Protein AF-0000000086706232 (afdb_homodimer)

Nearest PDB structures (foldseek):
  5t06-assembly1_B  TM=9.648E-01  e=1.861E-14  Escherichia coli O157:H7
  5kl9-assembly1_B  TM=9.675E-01  e=2.577E-14  Escherichia coli O157:H7
  5t06-assembly1_C  TM=9.603E-01  e=2.721E-14  Escherichia coli O157:H7
  6fdg-assembly1_D  TM=9.667E-01  e=9.539E-12  Staphylococcus aureus
  5eo2-assembly2_C  TM=9.066E-01  e=4.031E-10  Staphylococcus aureus subsp. aureus Mu50

InterPro domains:
  IPR006684 Acyl-CoA thioester hydrolase YbgC/YbaW family [PIRSF003230] (3-128)
  IPR006684 Acyl-CoA thioester hydrolase YbgC/YbaW family [TIGR00051] (8-124)
  IPR014166 Tol-Pal system-associated acyl-CoA thioesterase [TIGR02799] (5-127)
  IPR029069 HotDog domain superfamily [SSF54637] (2-129)
  IPR050563 4-hydroxybenzoyl-CoA thioesterase [PTHR31793] (4-128)

Organism: NCBI:txid218936

Radius of gyration: 19.08 Å; Cα contacts (8 Å, |Δi|>4): 537; chains: 2; bounding box: 48×54×39 Å

Foldseek 3Di:
DDFWQKDKDWAAPVQDDPVQFGDPVCVVVVQVVSVQVVQVVLPDHQVVCVVVQKHKDWDDKDKDFDATHHHGWMKMKTWDWDDDDFFKTKIWIWIATPVGDTGMIMIIIMGMAGPDVRHTDGDDPSRVVRD/DDFWQKDKDFAAPVQDDPVQFGDPVCVVVVQVVSVQVVQVVLPDHQVVCVVVQKHKDWDDKDKDFDATHHHGWMKMKTWDWDDDDFFKTKIWIWIATPVGDTGMIMIIIMGMAGPDVRHTDGDDPSRVVRD

Sequence (262 aa):
MANPFVFPVRVYYEDTDAGGIVYNANYLKFMERARTEFLRERGIEQDSLLEQGIAFVVTRTEIDFCSAARFNELLEVQTSIVQQRRASLRFEQQIFAGDGRLVSKALVQIACVAIPQMKPVAIPDQVKGVLMANPFVFPVRVYYEDTDAGGIVYNANYLKFMERARTEFLRERGIEQDSLLEQGIAFVVTRTEIDFCSAARFNELLEVQTSIVQQRRASLRFEQQIFAGDGRLVSKALVQIACVAIPQMKPVAIPDQVKGVL

pLDDT: mean 96.17, std 5.23, range [51.41, 98.94]

Solvent-accessible surface area (backbone atoms only — not comparable to full-atom values): 13999 Å² total; per-residue (Å²): 130,84,77,61,49,77,35,80,45,74,36,46,79,88,43,38,44,98,85,58,27,50,35,74,48,51,55,52,51,53,50,51,51,37,54,51,49,55,36,43,76,59,72,43,55,66,68,61,37,44,75,72,33,36,45,78,42,71,39,34,39,39,37,39,48,68,43,86,50,41,72,67,40,50,31,38,35,34,41,40,80,77,44,80,56,66,35,34,40,30,33,41,35,37,31,28,40,79,87,66,49,61,27,32,41,33,43,39,33,34,34,25,23,33,58,90,80,63,42,79,35,69,58,52,64,81,56,60,74,60,106,129,84,78,60,48,77,37,80,43,74,35,47,78,88,42,40,44,99,86,58,26,50,36,74,48,49,55,53,52,54,51,50,50,36,55,50,49,56,37,43,77,60,73,44,54,68,70,61,37,45,76,72,33,34,45,77,42,72,38,32,40,39,36,38,49,68,44,87,49,41,71,68,39,52,31,40,34,33,42,40,79,76,45,81,55,68,36,32,41,29,33,41,37,38,31,27,40,78,88,65,48,61,27,33,41,33,43,39,33,34,33,23,23,33,58,90,79,63,42,78,35,68,58,50,64,81,55,59,74,60,107

Structure (mmCIF, N/CA/C/O backbone):
data_AF-0000000086706232-model_v1
#
loop_
_entity.id
_entity.type
_entity.pdbx_description
1 polymer 'Tol-pal system-associated acyl-CoA thioesterase'
#
loop_
_atom_site.group_PDB
_atom_site.id
_atom_site.type_symbol
_atom_site.label_atom_id
_atom_site.label_alt_id
_atom_site.label_comp_id
_atom_site.label_asym_id
_atom_site.label_entity_id
_atom_site.label_seq_id
_atom_site.pdbx_PDB_ins_code
_atom_site.Cartn_x
_atom_site.Cartn_y
_atom_site.Cartn_z
_atom_site.occupancy
_atom_site.B_iso_or_equiv
_atom_site.auth_seq_id
_atom_site.auth_comp_id
_atom_site.auth_asym_id
_atom_site.auth_atom_id
_atom_site.pdbx_PDB_model_num
ATOM 1 N N . MET A 1 1 ? -18.609 7.406 20.172 1 51.66 1 MET A N 1
ATOM 2 C CA . MET A 1 1 ? -17.359 7.68 19.469 1 51.66 1 MET A CA 1
ATOM 3 C C . MET A 1 1 ? -17.609 8.594 18.266 1 51.66 1 MET A C 1
ATOM 5 O O . MET A 1 1 ? -18.703 8.641 17.719 1 51.66 1 MET A O 1
ATOM 9 N N . ALA A 1 2 ? -16.812 9.656 18 1 74.19 2 ALA A N 1
ATOM 10 C CA . ALA A 1 2 ? -17.062 10.656 16.969 1 74.19 2 ALA A CA 1
ATOM 11 C C . ALA A 1 2 ? -17.25 10.008 15.609 1 74.19 2 ALA A C 1
ATOM 13 O O . ALA A 1 2 ? -16.734 8.914 15.352 1 74.19 2 ALA A O 1
ATOM 14 N N . ASN A 1 3 ? -18.203 10.43 14.906 1 92.44 3 ASN A N 1
ATOM 15 C CA . ASN A 1 3 ? -18.469 9.969 13.547 1 92.44 3 ASN A CA 1
ATOM 16 C C . ASN A 1 3 ? -17.234 10.07 12.664 1 92.44 3 ASN A C 1
ATOM 18 O O . ASN A 1 3 ? -16.516 11.078 12.695 1 92.44 3 ASN A O 1
ATOM 22 N N . PRO A 1 4 ? -17.016 9.047 11.938 1 98 4 PRO A N 1
ATOM 23 C CA . PRO A 1 4 ? -15.859 9.133 11.047 1 98 4 PRO A CA 1
ATOM 24 C C . PRO A 1 4 ? -16.031 10.188 9.953 1 98 4 PRO A C 1
ATOM 26 O O . PRO A 1 4 ? -17.156 10.523 9.594 1 98 4 PRO A O 1
ATOM 29 N N . PHE A 1 5 ? -14.945 10.789 9.523 1 98.38 5 PHE A N 1
ATOM 30 C CA . PHE A 1 5 ? -14.938 11.586 8.305 1 98.38 5 PHE A CA 1
ATOM 31 C C . PHE A 1 5 ? -15.125 10.703 7.078 1 98.38 5 PHE A C 1
ATOM 33 O O . PHE A 1 5 ? -14.484 9.656 6.961 1 98.38 5 PHE A O 1
ATOM 40 N N . VAL A 1 6 ? -15.977 11.141 6.098 1 98.62 6 VAL A N 1
ATOM 41 C CA . VAL A 1 6 ? -16.281 10.32 4.934 1 98.62 6 VAL A CA 1
ATOM 42 C C . VAL A 1 6 ? -15.867 11.047 3.66 1 98.62 6 VAL A C 1
ATOM 44 O O . VAL A 1 6 ? -16.219 12.211 3.457 1 98.62 6 VAL A O 1
ATOM 47 N N . PHE A 1 7 ? -15.125 10.367 2.803 1 98.81 7 PHE A N 1
ATOM 48 C CA . PHE A 1 7 ? -14.664 10.906 1.528 1 98.81 7 PHE A CA 1
ATOM 49 C C . PHE A 1 7 ? -15.031 9.969 0.381 1 98.81 7 PHE A C 1
ATOM 51 O O . PHE A 1 7 ? -14.664 8.797 0.387 1 98.81 7 PHE A O 1
ATOM 58 N N . PRO A 1 8 ? -15.711 10.477 -0.674 1 98.81 8 PRO A N 1
ATOM 59 C CA . PRO A 1 8 ? -16.094 9.641 -1.811 1 98.81 8 PRO A CA 1
ATOM 60 C C . PRO A 1 8 ? -14.953 9.461 -2.818 1 98.81 8 PRO A C 1
ATOM 62 O O . PRO A 1 8 ? -14.195 10.406 -3.072 1 98.81 8 PRO A O 1
ATOM 65 N N . VAL A 1 9 ? -14.891 8.258 -3.385 1 98.75 9 VAL A N 1
ATOM 66 C CA . VAL A 1 9 ? -13.93 7.965 -4.441 1 98.75 9 VAL A CA 1
ATOM 67 C C . VAL A 1 9 ? -14.617 7.191 -5.566 1 98.75 9 VAL A C 1
ATOM 69 O O . VAL A 1 9 ? -15.148 6.105 -5.344 1 98.75 9 VAL A O 1
ATOM 72 N N . ARG A 1 10 ? -14.57 7.762 -6.766 1 98.75 10 ARG A N 1
ATOM 73 C CA . ARG A 1 10 ? -14.977 7.023 -7.957 1 98.75 10 ARG A CA 1
ATOM 74 C C . ARG A 1 10 ? -13.82 6.211 -8.523 1 98.75 10 ARG A C 1
ATOM 76 O O . ARG A 1 10 ? -12.703 6.715 -8.648 1 98.75 10 ARG A O 1
ATOM 83 N N . VAL A 1 11 ? -14.133 4.941 -8.828 1 98.62 11 VAL A N 1
ATOM 84 C CA . VAL A 1 11 ? -13.109 4.098 -9.438 1 98.62 11 VAL A CA 1
ATOM 85 C C . VAL A 1 11 ? -13.055 4.355 -10.945 1 98.62 11 VAL A C 1
ATOM 87 O O . VAL A 1 11 ? -14.055 4.207 -11.648 1 98.62 11 VAL A O 1
ATOM 90 N N . TYR A 1 12 ? -11.883 4.691 -11.445 1 98.44 12 TYR A N 1
ATOM 91 C CA . TYR A 1 12 ? -11.656 4.914 -12.867 1 98.44 12 TYR A CA 1
ATOM 92 C C . TYR A 1 12 ? -10.789 3.811 -13.461 1 98.44 12 TYR A C 1
ATOM 94 O O . TYR A 1 12 ? -10.312 2.934 -12.734 1 98.44 12 TYR A O 1
ATOM 102 N N . TYR A 1 13 ? -10.523 3.834 -14.805 1 97.44 13 TYR A N 1
ATOM 103 C CA . TYR A 1 13 ? -9.781 2.801 -15.516 1 97.44 13 TYR A CA 1
ATOM 104 C C . TYR A 1 13 ? -8.383 2.646 -14.945 1 97.44 13 TYR A C 1
ATOM 106 O O . TYR A 1 13 ? -7.895 1.526 -14.773 1 97.44 13 TYR A O 1
ATOM 114 N N . GLU A 1 14 ? -7.723 3.701 -14.555 1 97.75 14 GLU A N 1
ATOM 115 C CA . GLU A 1 14 ? -6.328 3.682 -14.125 1 97.75 14 GLU A CA 1
ATOM 116 C C . GLU A 1 14 ? -6.184 3.039 -12.75 1 97.75 14 GLU A C 1
ATOM 118 O O . GLU A 1 14 ? -5.074 2.707 -12.328 1 97.75 14 GLU A O 1
ATOM 123 N N . ASP A 1 15 ? -7.336 2.918 -12.086 1 98.38 15 ASP A N 1
ATOM 124 C CA . ASP A 1 15 ? -7.305 2.332 -10.75 1 98.38 15 ASP A CA 1
ATOM 125 C C . ASP A 1 15 ? -7.316 0.807 -10.812 1 98.38 15 ASP A C 1
ATOM 127 O O . ASP A 1 15 ? -7.055 0.134 -9.812 1 98.38 15 ASP A O 1
ATOM 131 N N . THR A 1 16 ? -7.746 0.221 -11.961 1 97.31 16 THR A N 1
ATOM 132 C CA . THR A 1 16 ? -7.98 -1.214 -12.078 1 97.31 16 THR A CA 1
ATOM 133 C C . THR A 1 16 ? -6.762 -1.916 -12.672 1 97.31 16 THR A C 1
ATOM 135 O O . THR A 1 16 ? -5.824 -1.261 -13.125 1 97.31 16 THR A O 1
ATOM 138 N N . ASP A 1 17 ? -6.773 -3.279 -12.523 1 94.38 17 ASP A N 1
ATOM 139 C CA . ASP A 1 17 ? -5.676 -4.09 -13.047 1 94.38 17 ASP A CA 1
ATOM 140 C C . ASP A 1 17 ? -6.184 -5.121 -14.055 1 94.38 17 ASP A C 1
ATOM 142 O O . ASP A 1 17 ? -7.316 -5.02 -14.531 1 94.38 17 ASP A O 1
ATOM 146 N N . ALA A 1 18 ? -5.34 -6.082 -14.438 1 88.25 18 ALA A N 1
ATOM 147 C CA . ALA A 1 18 ? -5.637 -7.062 -15.477 1 88.25 18 ALA A CA 1
ATOM 148 C C . ALA A 1 18 ? -6.785 -7.977 -15.062 1 88.25 18 ALA A C 1
ATOM 150 O O . ALA A 1 18 ? -7.422 -8.609 -15.906 1 88.25 18 ALA A O 1
ATOM 151 N N . GLY A 1 19 ? -7.082 -7.98 -13.75 1 86 19 GLY A N 1
ATOM 152 C CA . GLY A 1 19 ? -8.18 -8.781 -13.242 1 86 19 GLY A CA 1
ATOM 153 C C . GLY A 1 19 ? -9.516 -8.055 -13.273 1 86 19 GLY A C 1
ATOM 154 O O . GLY A 1 19 ? -10.555 -8.641 -12.961 1 86 19 GLY A O 1
ATOM 155 N N . GLY A 1 20 ? -9.445 -6.766 -13.633 1 89.06 20 GLY A N 1
ATOM 156 C CA . GLY A 1 20 ? -10.664 -5.984 -13.734 1 89.06 20 GLY A CA 1
ATOM 157 C C . GLY A 1 20 ? -11.109 -5.395 -12.414 1 89.06 20 GLY A C 1
ATOM 158 O O . GLY A 1 20 ? -12.25 -4.945 -12.281 1 89.06 20 GLY A O 1
ATOM 159 N N . ILE A 1 21 ? -10.312 -5.477 -11.477 1 95.06 21 ILE A N 1
ATOM 160 C CA . ILE A 1 21 ? -10.625 -4.945 -10.156 1 95.06 21 ILE A CA 1
ATOM 161 C C . ILE A 1 21 ? -9.602 -3.883 -9.766 1 95.06 21 ILE A C 1
ATOM 163 O O . ILE A 1 21 ? -8.586 -3.715 -10.445 1 95.06 21 ILE A O 1
ATOM 167 N N . VAL A 1 22 ? -9.906 -3.141 -8.75 1 98.06 22 VAL A N 1
ATOM 168 C CA . VAL A 1 22 ? -8.961 -2.135 -8.281 1 98.06 22 VAL A CA 1
ATOM 169 C C . VAL A 1 22 ? -7.672 -2.812 -7.82 1 98.06 22 VAL A C 1
ATOM 171 O O . VAL A 1 22 ? -7.711 -3.787 -7.066 1 98.06 22 VAL A O 1
ATOM 174 N N . TYR A 1 23 ? -6.57 -2.264 -8.258 1 98.12 23 TYR A N 1
ATOM 175 C CA . TYR A 1 23 ? -5.246 -2.715 -7.848 1 98.12 23 TYR A CA 1
ATOM 176 C C . TYR A 1 23 ? -5.023 -2.471 -6.359 1 98.12 23 TYR A C 1
ATOM 178 O O . TYR A 1 23 ? -5.359 -1.401 -5.844 1 98.12 23 TYR A O 1
ATOM 186 N N . ASN A 1 24 ? -4.477 -3.43 -5.66 1 97.81 24 ASN A N 1
ATOM 187 C CA . ASN A 1 24 ? -4.449 -3.387 -4.203 1 97.81 24 ASN A CA 1
ATOM 188 C C . ASN A 1 24 ? -3.732 -2.141 -3.691 1 97.81 24 ASN A C 1
ATOM 190 O O . ASN A 1 24 ? -4.188 -1.503 -2.74 1 97.81 24 ASN A O 1
ATOM 194 N N . ALA A 1 25 ? -2.604 -1.771 -4.32 1 98.56 25 ALA A N 1
ATOM 195 C CA . ALA A 1 25 ? -1.84 -0.608 -3.877 1 98.56 25 ALA A CA 1
ATOM 196 C C . ALA A 1 25 ? -2.67 0.668 -3.982 1 98.56 25 ALA A C 1
ATOM 198 O O . ALA A 1 25 ? -2.438 1.631 -3.248 1 98.56 25 ALA A O 1
ATOM 199 N N . ASN A 1 26 ? -3.633 0.686 -4.848 1 98.75 26 ASN A N 1
ATOM 200 C CA . ASN A 1 26 ? -4.398 1.904 -5.086 1 98.75 26 ASN A CA 1
ATOM 201 C C . ASN A 1 26 ? -5.34 2.209 -3.926 1 98.75 26 ASN A C 1
ATOM 203 O O . ASN A 1 26 ? -5.758 3.354 -3.742 1 98.75 26 ASN A O 1
ATOM 207 N N . TYR A 1 27 ? -5.66 1.228 -3.109 1 98.88 27 TYR A N 1
ATOM 208 C CA . TYR A 1 27 ? -6.457 1.501 -1.918 1 98.88 27 TYR A CA 1
ATOM 209 C C . TYR A 1 27 ? -5.703 2.404 -0.951 1 98.88 27 TYR A C 1
ATOM 211 O O . TYR A 1 27 ? -6.309 3.219 -0.251 1 98.88 27 TYR A O 1
ATOM 219 N N . LEU A 1 28 ? -4.352 2.295 -0.939 1 98.81 28 LEU A N 1
ATOM 220 C CA . LEU A 1 28 ? -3.547 3.189 -0.115 1 98.81 28 LEU A CA 1
ATOM 221 C C . LEU A 1 28 ? -3.637 4.625 -0.623 1 98.81 28 LEU A C 1
ATOM 223 O O . LEU A 1 28 ? -3.635 5.57 0.17 1 98.81 28 LEU A O 1
ATOM 227 N N . LYS A 1 29 ? -3.734 4.762 -1.902 1 98.69 29 LYS A N 1
ATOM 228 C CA . LYS A 1 29 ? -3.891 6.094 -2.484 1 98.69 29 LYS A CA 1
ATOM 229 C C . LYS A 1 29 ? -5.227 6.711 -2.092 1 98.69 29 LYS A C 1
ATOM 231 O O . LYS A 1 29 ? -5.293 7.895 -1.745 1 98.69 29 LYS A O 1
ATOM 236 N N . PHE A 1 30 ? -6.262 5.898 -2.148 1 98.94 30 PHE A N 1
ATOM 237 C CA . PHE A 1 30 ? -7.574 6.383 -1.746 1 98.94 30 PHE A CA 1
ATOM 238 C C . PHE A 1 30 ? -7.562 6.848 -0.294 1 98.94 30 PHE A C 1
ATOM 240 O O . PHE A 1 30 ? -8.109 7.902 0.033 1 98.94 30 PHE A O 1
ATOM 247 N N . MET A 1 31 ? -6.914 6.074 0.523 1 98.88 31 MET A N 1
ATOM 248 C CA . MET A 1 31 ? -6.855 6.387 1.948 1 98.88 31 MET A CA 1
ATOM 249 C C . MET A 1 31 ? -6.039 7.652 2.195 1 98.88 31 MET A C 1
ATOM 251 O O . MET A 1 31 ? -6.387 8.461 3.059 1 98.88 31 MET A O 1
ATOM 255 N N . GLU A 1 32 ? -4.969 7.82 1.487 1 98.56 32 GLU A N 1
ATOM 256 C CA . GLU A 1 32 ? -4.164 9.031 1.597 1 98.56 32 GLU A CA 1
ATOM 257 C C . GLU A 1 32 ? -4.973 10.266 1.202 1 98.56 32 GLU A C 1
ATOM 259 O O . GLU A 1 32 ? -4.91 11.297 1.876 1 98.56 32 GLU A O 1
ATOM 264 N N . ARG A 1 33 ? -5.75 10.172 0.138 1 98.44 33 ARG A N 1
ATOM 265 C CA . ARG A 1 33 ? -6.602 11.281 -0.281 1 98.44 33 ARG A CA 1
ATOM 266 C C . ARG A 1 33 ? -7.617 11.633 0.803 1 98.44 33 ARG A C 1
ATOM 268 O O . ARG A 1 33 ? -7.84 12.805 1.091 1 98.44 33 ARG A O 1
ATOM 275 N N . ALA A 1 34 ? -8.156 10.586 1.368 1 98.81 34 ALA A N 1
ATOM 276 C CA . ALA A 1 34 ? -9.125 10.812 2.436 1 98.81 34 ALA A CA 1
ATOM 277 C C . ALA A 1 34 ? -8.484 11.523 3.623 1 98.81 34 ALA A C 1
ATOM 279 O O . ALA A 1 34 ? -9.062 12.445 4.195 1 98.81 34 ALA A O 1
ATOM 280 N N . ARG A 1 35 ? -7.301 11.133 4.047 1 98.31 35 ARG A N 1
ATOM 281 C CA . ARG A 1 35 ? -6.605 11.797 5.148 1 98.31 35 ARG A CA 1
ATOM 282 C C . ARG A 1 35 ? -6.293 13.25 4.801 1 98.31 35 ARG A C 1
ATOM 284 O O . ARG A 1 35 ? -6.402 14.133 5.652 1 98.31 35 ARG A O 1
ATOM 291 N N . THR A 1 36 ? -5.906 13.477 3.508 1 97.44 36 THR A N 1
ATOM 292 C CA . THR A 1 36 ? -5.609 14.828 3.045 1 97.44 36 THR A CA 1
ATOM 293 C C . THR A 1 36 ? -6.852 15.711 3.115 1 97.44 36 THR A C 1
ATOM 295 O O . THR A 1 36 ? -6.801 16.828 3.641 1 97.44 36 THR A O 1
ATOM 298 N N . GLU A 1 37 ? -7.977 15.172 2.674 1 98.31 37 GLU A N 1
ATOM 299 C CA . GLU A 1 37 ? -9.227 15.93 2.684 1 98.31 37 GLU A CA 1
ATOM 300 C C . GLU A 1 37 ? -9.75 16.109 4.105 1 98.31 37 GLU A C 1
ATOM 302 O O . GLU A 1 37 ? -10.367 17.125 4.426 1 98.31 37 GLU A O 1
ATOM 307 N N . PHE A 1 38 ? -9.5 15.148 4.965 1 97.88 38 PHE A N 1
ATOM 308 C CA . PHE A 1 38 ? -9.781 15.25 6.391 1 97.88 38 PHE A CA 1
ATOM 309 C C . PHE A 1 38 ? -9.125 16.484 6.988 1 97.88 38 PHE A C 1
ATOM 311 O O . PHE A 1 38 ? -9.781 17.281 7.68 1 97.88 38 PHE A O 1
ATOM 318 N N . LEU A 1 39 ? -7.887 16.734 6.719 1 96.25 39 LEU A N 1
ATOM 319 C CA . LEU A 1 39 ? -7.145 17.891 7.199 1 96.25 39 LEU A CA 1
ATOM 320 C C . LEU A 1 39 ? -7.656 19.172 6.555 1 96.25 39 LEU A C 1
ATOM 322 O O . LEU A 1 39 ? -7.852 20.172 7.234 1 96.25 39 LEU A O 1
ATOM 326 N N . ARG A 1 40 ? -7.895 19.047 5.242 1 97.12 40 ARG A N 1
ATOM 327 C CA . ARG A 1 40 ? -8.352 20.219 4.5 1 97.12 40 ARG A CA 1
ATOM 328 C C . ARG A 1 40 ? -9.68 20.734 5.051 1 97.12 40 ARG A C 1
ATOM 330 O O . ARG A 1 40 ? -9.867 21.953 5.188 1 97.12 40 ARG A O 1
ATOM 337 N N . GLU A 1 41 ? -10.555 19.844 5.383 1 96.81 41 GLU A N 1
ATOM 338 C CA . GLU A 1 41 ? -11.852 20.203 5.945 1 96.81 41 GLU A CA 1
ATOM 339 C C . GLU A 1 41 ? -11.695 20.938 7.27 1 96.81 41 GLU A C 1
ATOM 341 O O . GLU A 1 41 ? -12.586 21.688 7.68 1 96.81 41 GLU A O 1
ATOM 346 N N . ARG A 1 42 ? -10.602 20.797 7.879 1 95.12 42 ARG A N 1
ATOM 347 C CA . ARG A 1 42 ? -10.336 21.406 9.18 1 95.12 42 ARG A CA 1
ATOM 348 C C . ARG A 1 42 ? -9.398 22.594 9.047 1 95.12 42 ARG A C 1
ATOM 350 O O . ARG A 1 42 ? -8.844 23.078 10.039 1 95.12 42 ARG A O 1
ATOM 357 N N . GLY A 1 43 ? -9.109 22.969 7.844 1 95.81 43 GLY A N 1
ATOM 358 C CA . GLY A 1 43 ? -8.391 24.203 7.578 1 95.81 43 GLY A CA 1
ATOM 359 C C . GLY A 1 43 ? -6.895 24 7.457 1 95.81 43 GLY A C 1
ATOM 360 O O . GLY A 1 43 ? -6.133 24.969 7.504 1 95.81 43 GLY A O 1
ATOM 361 N N . ILE A 1 44 ? -6.48 22.766 7.391 1 95.56 44 ILE A N 1
ATOM 362 C CA . ILE A 1 44 ? -5.051 22.469 7.305 1 95.56 44 ILE A CA 1
ATOM 363 C C . ILE A 1 44 ? -4.695 22.047 5.879 1 95.56 44 ILE A C 1
ATOM 365 O O . ILE A 1 44 ? -5.203 21.047 5.375 1 95.56 44 ILE A O 1
ATOM 369 N N . GLU A 1 45 ? -3.801 22.875 5.27 1 95.06 45 GLU A N 1
ATOM 370 C CA . GLU A 1 45 ? -3.285 22.562 3.941 1 95.06 45 GLU A CA 1
ATOM 371 C C . GLU A 1 45 ? -1.864 22 4.016 1 95.06 45 GLU A C 1
ATOM 373 O O . GLU A 1 45 ? -0.959 22.672 4.52 1 95.06 45 GLU A O 1
ATOM 378 N N . GLN A 1 46 ? -1.697 20.859 3.404 1 91.5 46 GLN A N 1
ATOM 379 C CA . GLN A 1 46 ? -0.404 20.188 3.498 1 91.5 46 GLN A CA 1
ATOM 380 C C . GLN A 1 46 ? 0.676 20.969 2.758 1 91.5 46 GLN A C 1
ATOM 382 O O . GLN A 1 46 ? 1.84 20.969 3.164 1 91.5 46 GLN A O 1
ATOM 387 N N . ASP A 1 47 ? 0.307 21.688 1.687 1 93.31 47 ASP A N 1
ATOM 388 C CA . ASP A 1 47 ? 1.305 22.484 0.972 1 93.31 47 ASP A CA 1
ATOM 389 C C . ASP A 1 47 ? 1.84 23.609 1.848 1 93.31 47 ASP A C 1
ATOM 391 O O . ASP A 1 47 ? 3.027 23.938 1.793 1 93.31 47 ASP A O 1
ATOM 395 N N . SER A 1 48 ? 0.98 24.219 2.721 1 93.31 48 SER A N 1
ATOM 396 C CA . SER A 1 48 ? 1.421 25.234 3.67 1 93.31 48 SER A CA 1
ATOM 397 C C . SER A 1 48 ? 2.383 24.641 4.699 1 93.31 48 SER A C 1
ATOM 399 O O . SER A 1 48 ? 3.371 25.281 5.066 1 93.31 48 SER A O 1
ATOM 401 N N . LEU A 1 49 ? 2.145 23.469 5.156 1 93.62 49 LEU A N 1
ATOM 402 C CA . LEU A 1 49 ? 3.035 22.797 6.098 1 93.62 49 LEU A CA 1
ATOM 403 C C . LEU A 1 49 ? 4.383 22.5 5.449 1 93.62 49 LEU A C 1
ATOM 405 O O . LEU A 1 49 ? 5.43 22.703 6.062 1 93.62 49 LEU A O 1
ATOM 409 N N . LEU A 1 50 ? 4.277 22.062 4.258 1 92.88 50 LEU A N 1
ATOM 410 C CA . LEU A 1 50 ? 5.496 21.766 3.52 1 92.88 50 LEU A CA 1
ATOM 411 C C . LEU A 1 50 ? 6.367 23 3.367 1 92.88 50 LEU A C 1
ATOM 413 O O . LEU A 1 50 ? 7.59 22.938 3.498 1 92.88 50 LEU A O 1
ATOM 417 N N . GLU A 1 51 ? 5.746 24.141 3.133 1 94.19 51 GLU A N 1
ATOM 418 C CA . GLU A 1 51 ? 6.449 25.422 3.014 1 94.19 51 GLU A CA 1
ATOM 419 C C . GLU A 1 51 ? 7.141 25.797 4.32 1 94.19 51 GLU A C 1
ATOM 421 O O . GLU A 1 51 ? 8.148 26.5 4.312 1 94.19 51 GLU A O 1
ATOM 426 N N . GLN A 1 52 ? 6.68 25.281 5.398 1 94.5 52 GLN A N 1
ATOM 427 C CA . GLN A 1 52 ? 7.242 25.547 6.719 1 94.5 52 GLN A CA 1
ATOM 428 C C . GLN A 1 52 ? 8.281 24.5 7.098 1 94.5 52 GLN A C 1
ATOM 430 O O . GLN A 1 52 ? 8.773 24.484 8.227 1 94.5 52 GLN A O 1
ATOM 435 N N . GLY A 1 53 ? 8.516 23.578 6.219 1 94.12 53 GLY A N 1
ATOM 436 C CA . GLY A 1 53 ? 9.508 22.547 6.469 1 94.12 53 GLY A CA 1
ATOM 437 C C . GLY A 1 53 ? 8.969 21.375 7.27 1 94.12 53 GLY A C 1
ATOM 438 O O . GLY A 1 53 ? 9.727 20.672 7.941 1 94.12 53 GLY A O 1
ATOM 439 N N . ILE A 1 54 ? 7.613 21.203 7.23 1 95.5 54 ILE A N 1
ATOM 440 C CA . ILE A 1 54 ? 6.961 20.141 7.996 1 95.5 54 ILE A CA 1
ATOM 441 C C . ILE A 1 54 ? 6.199 19.219 7.051 1 95.5 54 ILE A C 1
ATOM 443 O O . ILE A 1 54 ? 5.535 19.672 6.117 1 95.5 54 ILE A O 1
ATOM 447 N N . ALA A 1 55 ? 6.344 17.891 7.285 1 95.06 55 ALA A N 1
ATOM 448 C CA . ALA A 1 55 ? 5.609 16.906 6.488 1 95.06 55 ALA A CA 1
ATOM 449 C C . ALA A 1 55 ? 5.078 15.781 7.363 1 95.06 55 ALA A C 1
ATOM 451 O O . ALA A 1 55 ? 5.551 15.586 8.484 1 95.06 55 ALA A O 1
ATOM 452 N N . PHE A 1 56 ? 4.07 15.172 6.883 1 95.5 56 PHE A N 1
ATOM 453 C CA . PHE A 1 56 ? 3.574 13.914 7.438 1 95.5 56 PHE A CA 1
ATOM 454 C C . PHE A 1 56 ? 3.973 12.734 6.559 1 95.5 56 PHE A C 1
ATOM 456 O O . PHE A 1 56 ? 3.74 12.75 5.348 1 95.5 56 PHE A O 1
ATOM 463 N N . VAL A 1 57 ? 4.508 11.711 7.199 1 96.5 57 VAL A N 1
ATOM 464 C CA . VAL A 1 57 ? 4.941 10.547 6.434 1 96.5 57 VAL A CA 1
ATOM 465 C C . VAL A 1 57 ? 4.336 9.281 7.027 1 96.5 57 VAL A C 1
ATOM 467 O O . VAL A 1 57 ? 4.227 9.148 8.25 1 96.5 57 VAL A O 1
ATOM 470 N N . VAL A 1 58 ? 3.924 8.398 6.164 1 98.25 58 VAL A N 1
ATOM 471 C CA . VAL A 1 58 ? 3.447 7.098 6.621 1 98.25 58 VAL A CA 1
ATOM 472 C C . VAL A 1 58 ? 4.629 6.25 7.082 1 98.25 58 VAL A C 1
ATOM 474 O O . VAL A 1 58 ? 5.605 6.082 6.348 1 98.25 58 VAL A O 1
ATOM 477 N N . THR A 1 59 ? 4.504 5.691 8.297 1 98.5 59 THR A N 1
ATOM 478 C CA . THR A 1 59 ? 5.609 4.898 8.82 1 98.5 59 THR A CA 1
ATOM 479 C C . THR A 1 59 ? 5.215 3.43 8.938 1 98.5 59 THR A C 1
ATOM 481 O O . THR A 1 59 ? 6.078 2.553 8.992 1 98.5 59 THR A O 1
ATOM 484 N N . ARG A 1 60 ? 3.947 3.191 9.055 1 98.81 60 ARG A N 1
ATOM 485 C CA . ARG A 1 60 ? 3.457 1.819 9.117 1 98.81 60 ARG A CA 1
ATOM 486 C C . ARG A 1 60 ? 2.023 1.728 8.602 1 98.81 60 ARG A C 1
ATOM 488 O O . ARG A 1 60 ? 1.196 2.592 8.891 1 98.81 60 ARG A O 1
ATOM 495 N N . THR A 1 61 ? 1.759 0.696 7.844 1 98.88 61 THR A N 1
ATOM 496 C CA . THR A 1 61 ? 0.398 0.388 7.418 1 98.88 61 THR A CA 1
ATOM 497 C C . THR A 1 61 ? 0.088 -1.092 7.629 1 98.88 61 THR A C 1
ATOM 499 O O . THR A 1 61 ? 0.901 -1.955 7.293 1 98.88 61 THR A O 1
ATOM 502 N N . GLU A 1 62 ? -0.994 -1.376 8.258 1 98.94 62 GLU A N 1
ATOM 503 C CA . GLU A 1 62 ? -1.641 -2.684 8.266 1 98.94 62 GLU A CA 1
ATOM 504 C C . GLU A 1 62 ? -2.982 -2.641 7.539 1 98.94 62 GLU A C 1
ATOM 506 O O . GLU A 1 62 ? -3.877 -1.885 7.922 1 98.94 62 GLU A O 1
ATOM 511 N N . ILE A 1 63 ? -3.107 -3.484 6.523 1 98.94 63 ILE A N 1
ATOM 512 C CA . ILE A 1 63 ? -4.32 -3.377 5.719 1 98.94 63 ILE A CA 1
ATOM 513 C C . ILE A 1 63 ? -4.828 -4.77 5.359 1 98.94 63 ILE A C 1
ATOM 515 O O . ILE A 1 63 ? -4.047 -5.641 4.973 1 98.94 63 ILE A O 1
ATOM 519 N N . ASP A 1 64 ? -6.117 -4.957 5.527 1 98.88 64 ASP A N 1
ATOM 520 C CA . ASP A 1 64 ? -6.848 -6.117 5.035 1 98.88 64 ASP A CA 1
ATOM 521 C C . ASP A 1 64 ? -7.637 -5.773 3.775 1 98.88 64 ASP A C 1
ATOM 523 O O . ASP A 1 64 ? -8.352 -4.773 3.74 1 98.88 64 ASP A O 1
ATOM 527 N N . PHE A 1 65 ? -7.43 -6.57 2.824 1 98.5 65 PHE A N 1
ATOM 528 C CA . PHE A 1 65 ? -8.227 -6.488 1.608 1 98.5 65 PHE A CA 1
ATOM 529 C C . PHE A 1 65 ? -9.383 -7.48 1.652 1 98.5 65 PHE A C 1
ATOM 531 O O . PHE A 1 65 ? -9.18 -8.688 1.483 1 98.5 65 PHE A O 1
ATOM 538 N N . CYS A 1 66 ? -10.562 -6.969 1.78 1 98.12 66 CYS A N 1
ATOM 539 C CA . CYS A 1 66 ? -11.695 -7.789 2.193 1 98.12 66 CYS A CA 1
ATOM 540 C C . CYS A 1 66 ? -12.539 -8.203 0.993 1 98.12 66 CYS A C 1
ATOM 542 O O . CYS A 1 66 ? -13.039 -9.328 0.936 1 98.12 66 CYS A O 1
ATOM 544 N N . SER A 1 67 ? -12.766 -7.273 0.101 1 96.88 67 SER A N 1
ATOM 545 C CA . SER A 1 67 ? -13.492 -7.543 -1.139 1 96.88 67 SER A CA 1
ATOM 546 C C . SER A 1 67 ? -13.008 -6.641 -2.268 1 96.88 67 SER A C 1
ATOM 548 O O . SER A 1 67 ? -12.383 -5.605 -2.02 1 96.88 67 SER A O 1
ATOM 550 N N . ALA A 1 68 ? -13.352 -7.012 -3.48 1 95.5 68 ALA A N 1
ATOM 551 C CA . ALA A 1 68 ? -12.852 -6.281 -4.641 1 95.5 68 ALA A CA 1
ATOM 552 C C . ALA A 1 68 ? -13.773 -5.113 -4.988 1 95.5 68 ALA A C 1
ATOM 554 O O . ALA A 1 68 ? -15 -5.25 -4.98 1 95.5 68 ALA A O 1
ATOM 555 N N . ALA A 1 69 ? -13.156 -3.945 -5.246 1 97.25 69 ALA A N 1
ATOM 556 C CA . ALA A 1 69 ? -13.875 -2.855 -5.902 1 97.25 69 ALA A CA 1
ATOM 557 C C . ALA A 1 69 ? -13.664 -2.896 -7.414 1 97.25 69 ALA A C 1
ATOM 559 O O . ALA A 1 69 ? -12.648 -3.412 -7.895 1 97.25 69 ALA A O 1
ATOM 560 N N . ARG A 1 70 ? -14.602 -2.328 -8.18 1 95.94 70 ARG A N 1
ATOM 561 C CA . ARG A 1 70 ? -14.578 -2.439 -9.633 1 95.94 70 ARG A CA 1
ATOM 562 C C . ARG A 1 70 ? -14.781 -1.077 -10.289 1 95.94 70 ARG A C 1
ATOM 564 O O . ARG A 1 70 ? -15.164 -0.113 -9.625 1 95.94 70 ARG A O 1
ATOM 571 N N . PHE A 1 71 ? -14.547 -1.121 -11.602 1 97.19 71 PHE A N 1
ATOM 572 C CA . PHE A 1 71 ? -14.695 0.082 -12.414 1 97.19 71 PHE A CA 1
ATOM 573 C C . PHE A 1 71 ? -16.062 0.719 -12.203 1 97.19 71 PHE A C 1
ATOM 575 O O . PHE A 1 71 ? -17.078 0.019 -12.133 1 97.19 71 PHE A O 1
ATOM 582 N N . ASN A 1 72 ? -15.992 1.992 -12.008 1 97.25 72 ASN A N 1
ATOM 583 C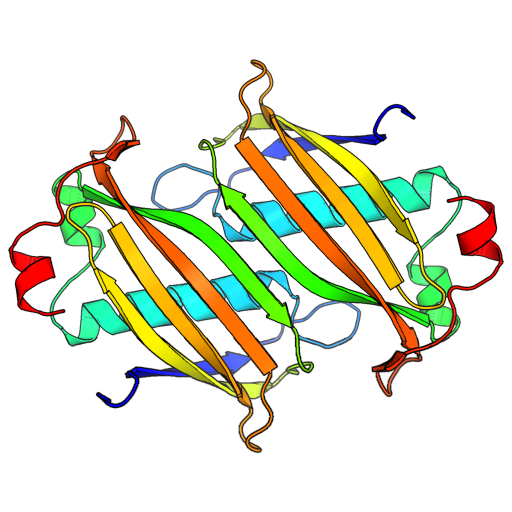 CA . ASN A 1 72 ? -17.156 2.871 -11.953 1 97.25 72 ASN A CA 1
ATOM 584 C C . ASN A 1 72 ? -17.891 2.764 -10.625 1 97.25 72 ASN A C 1
ATOM 586 O O . ASN A 1 72 ? -18.875 3.473 -10.383 1 97.25 72 ASN A O 1
ATOM 590 N N . GLU A 1 73 ? -17.484 1.978 -9.727 1 97.88 73 GLU A N 1
ATOM 591 C CA . GLU A 1 73 ? -18.078 1.952 -8.391 1 97.88 73 GLU A CA 1
ATOM 592 C C . GLU A 1 73 ? -17.766 3.234 -7.625 1 97.88 73 GLU A C 1
ATOM 594 O O . GLU A 1 73 ? -16.672 3.789 -7.75 1 97.88 73 GLU A O 1
ATOM 599 N N . LEU A 1 74 ? -18.766 3.701 -6.891 1 98.62 74 LEU A N 1
ATOM 600 C CA . LEU A 1 74 ? -18.562 4.781 -5.934 1 98.62 74 LEU A CA 1
ATOM 601 C C . LEU A 1 74 ? -18.266 4.23 -4.547 1 98.62 74 LEU A C 1
ATOM 603 O O . LEU A 1 74 ? -19.094 3.549 -3.943 1 98.62 74 LEU A O 1
ATOM 607 N N . LEU A 1 75 ? -17.047 4.578 -4.039 1 98.88 75 LEU A N 1
ATOM 608 C CA . LEU A 1 75 ? -16.594 4.109 -2.736 1 98.88 75 LEU A CA 1
ATOM 609 C C . LEU A 1 75 ? -16.688 5.215 -1.693 1 98.88 75 LEU A C 1
ATOM 611 O O . LEU A 1 75 ? -16.719 6.398 -2.039 1 98.88 75 LEU A O 1
ATOM 615 N N . GLU A 1 76 ? -16.812 4.738 -0.451 1 98.81 76 GLU A N 1
ATOM 616 C CA . GLU A 1 76 ? -16.688 5.625 0.702 1 98.81 76 GLU A CA 1
ATOM 617 C C . GLU A 1 76 ? -15.469 5.273 1.547 1 98.81 76 GLU A C 1
ATOM 619 O O . GLU A 1 76 ? -15.344 4.145 2.029 1 98.81 76 GLU A O 1
ATOM 624 N N . VAL A 1 77 ? -14.633 6.254 1.714 1 98.94 77 VAL A N 1
ATOM 625 C CA . VAL A 1 77 ? -13.484 6.078 2.6 1 98.94 77 VAL A CA 1
ATOM 626 C C . VAL A 1 77 ? -13.766 6.754 3.941 1 98.94 77 VAL A C 1
ATOM 628 O O . VAL A 1 77 ? -13.898 7.977 4.012 1 98.94 77 VAL A O 1
ATOM 631 N N . GLN A 1 78 ? -13.797 5.938 4.977 1 98.94 78 GLN A N 1
ATOM 632 C CA . GLN A 1 78 ? -14.016 6.438 6.328 1 98.94 78 GLN A CA 1
ATOM 633 C C . GLN A 1 78 ? -12.695 6.547 7.09 1 98.94 78 GLN A C 1
ATOM 635 O O . GLN A 1 78 ? -11.883 5.621 7.066 1 98.94 78 GLN A O 1
ATOM 640 N N . THR A 1 79 ? -12.531 7.691 7.754 1 98.75 79 THR A N 1
ATOM 641 C CA . THR A 1 79 ? -11.266 7.996 8.406 1 98.75 79 THR A CA 1
ATOM 642 C C . THR A 1 79 ? -11.492 8.477 9.836 1 98.75 79 THR A C 1
ATOM 644 O O . THR A 1 79 ? -12.328 9.359 10.078 1 98.75 79 THR A O 1
ATOM 647 N N . SER A 1 80 ? -10.797 7.898 10.805 1 98.44 80 SER A N 1
ATOM 648 C CA . SER A 1 80 ? -10.805 8.328 12.195 1 98.44 80 SER A CA 1
ATOM 649 C C . SER A 1 80 ? -9.398 8.289 12.789 1 98.44 80 SER A C 1
ATOM 651 O O . SER A 1 80 ? -8.617 7.387 12.492 1 98.44 80 SER A O 1
ATOM 653 N N . ILE A 1 81 ? -9.125 9.266 13.648 1 98.06 81 ILE A N 1
ATOM 654 C CA . ILE A 1 81 ? -7.914 9.203 14.453 1 98.06 81 ILE A CA 1
ATOM 655 C C . ILE A 1 81 ? -8.156 8.336 15.688 1 98.06 81 ILE A C 1
ATOM 657 O O . ILE A 1 81 ? -9.109 8.562 16.438 1 98.06 81 ILE A O 1
ATOM 661 N N . VAL A 1 82 ? -7.254 7.402 15.883 1 98.31 82 VAL A N 1
ATOM 662 C CA . VAL A 1 82 ? -7.496 6.496 17 1 98.31 82 VAL A CA 1
ATOM 663 C C . VAL A 1 82 ? -6.398 6.66 18.047 1 98.31 82 VAL A C 1
ATOM 665 O O . VAL A 1 82 ? -6.52 6.156 19.172 1 98.31 82 VAL A O 1
ATOM 668 N N . GLN A 1 83 ? -5.336 7.324 17.703 1 98.06 83 GLN A N 1
ATOM 669 C CA . GLN A 1 83 ? -4.246 7.629 18.625 1 98.06 83 GLN A CA 1
ATOM 670 C C . GLN A 1 83 ? -3.514 8.898 18.219 1 98.06 83 GLN A C 1
ATOM 672 O O . GLN A 1 83 ? -3.24 9.109 17.031 1 98.06 83 GLN A O 1
ATOM 677 N N . GLN A 1 84 ? -3.256 9.727 19.141 1 97.25 84 GLN A N 1
ATOM 678 C CA . GLN A 1 84 ? -2.469 10.945 18.938 1 97.25 84 GLN A CA 1
ATOM 679 C C . GLN A 1 84 ? -1.326 11.023 19.953 1 97.25 84 GLN A C 1
ATOM 681 O O . GLN A 1 84 ? -1.553 10.961 21.156 1 97.25 84 GLN A O 1
ATOM 686 N N . ARG A 1 85 ? -0.184 11.148 19.406 1 97.44 85 ARG A N 1
ATOM 687 C CA . ARG A 1 85 ? 1.011 11.383 20.203 1 97.44 85 ARG A CA 1
ATOM 688 C C . ARG A 1 85 ? 1.674 12.703 19.828 1 97.44 85 ARG A C 1
ATOM 690 O O . ARG A 1 85 ? 1.141 13.469 19.016 1 97.44 85 ARG A O 1
ATOM 697 N N . ARG A 1 86 ? 2.803 12.93 20.484 1 97.38 86 ARG A N 1
ATOM 698 C CA . ARG A 1 86 ? 3.49 14.203 20.312 1 97.38 86 ARG A CA 1
ATOM 699 C C . ARG A 1 86 ? 3.912 14.406 18.859 1 97.38 86 ARG A C 1
ATOM 701 O O . ARG A 1 86 ? 3.781 15.5 18.312 1 97.38 86 ARG A O 1
ATOM 708 N N . ALA A 1 87 ? 4.402 13.312 18.234 1 98.19 87 ALA A N 1
ATOM 709 C CA . ALA A 1 87 ? 4.977 13.438 16.891 1 98.19 87 ALA A CA 1
ATOM 710 C C . ALA A 1 87 ? 4.352 12.438 15.93 1 98.19 87 ALA A C 1
ATOM 712 O O . ALA A 1 87 ? 4.945 12.102 14.898 1 98.19 87 ALA A O 1
ATOM 713 N N . SER A 1 88 ? 3.143 11.852 16.328 1 98.25 88 SER A N 1
ATOM 714 C CA . SER A 1 88 ? 2.574 10.852 15.43 1 98.25 88 SER A CA 1
ATOM 715 C C . SER A 1 88 ? 1.065 10.734 15.609 1 98.25 88 SER A C 1
ATOM 717 O O . SER A 1 88 ? 0.531 11.117 16.656 1 98.25 88 SER A O 1
ATOM 719 N N . LEU A 1 89 ? 0.424 10.344 14.602 1 98.06 89 LEU A N 1
ATOM 720 C CA . LEU A 1 89 ? -0.996 10.008 14.57 1 98.06 89 LEU A CA 1
ATOM 721 C C . LEU A 1 89 ? -1.207 8.586 14.062 1 98.06 89 LEU A C 1
ATOM 723 O O . LEU A 1 89 ? -0.453 8.102 13.211 1 98.06 89 LEU A O 1
ATOM 727 N N . ARG A 1 90 ? -2.256 7.977 14.609 1 98.75 90 ARG A N 1
ATOM 728 C CA . ARG A 1 90 ? -2.721 6.703 14.062 1 98.75 90 ARG A CA 1
ATOM 729 C C . ARG A 1 90 ? -4.16 6.812 13.57 1 98.75 90 ARG A C 1
ATOM 731 O O . ARG A 1 90 ? -5.043 7.254 14.305 1 98.75 90 ARG A O 1
ATOM 738 N N . PHE A 1 91 ? -4.344 6.395 12.344 1 98.69 91 PHE A N 1
ATOM 739 C CA . PHE A 1 91 ? -5.664 6.426 11.727 1 98.69 91 PHE A CA 1
ATOM 740 C C . PHE A 1 91 ? -6.227 5.016 11.578 1 98.69 91 PHE A C 1
ATOM 742 O O . PHE A 1 91 ? -5.492 4.078 11.266 1 98.69 91 PHE A O 1
ATOM 749 N N . GLU A 1 92 ? -7.5 4.91 11.82 1 98.88 92 GLU A N 1
ATOM 750 C CA . GLU A 1 92 ? -8.289 3.793 11.305 1 98.88 92 GLU A CA 1
ATOM 751 C C . GLU A 1 92 ? -9.078 4.195 10.07 1 98.88 92 GLU A C 1
ATOM 753 O O . GLU A 1 92 ? -9.797 5.195 10.086 1 98.88 92 GLU A O 1
ATOM 758 N N . GLN A 1 93 ? -8.914 3.449 9.008 1 98.94 93 GLN A N 1
ATOM 759 C CA . GLN A 1 93 ? -9.617 3.766 7.77 1 98.94 93 GLN A CA 1
ATOM 760 C C . GLN A 1 93 ? -10.289 2.525 7.184 1 98.94 93 GLN A C 1
ATOM 762 O O . GLN A 1 93 ? -9.711 1.436 7.207 1 98.94 93 GLN A O 1
ATOM 767 N N . GLN A 1 94 ? -11.484 2.752 6.758 1 98.94 94 GLN A N 1
ATOM 768 C CA . GLN A 1 94 ? -12.266 1.71 6.102 1 98.94 94 GLN A CA 1
ATOM 769 C C . GLN A 1 94 ? -12.836 2.205 4.777 1 98.94 94 GLN A C 1
ATOM 771 O O . GLN A 1 94 ? -13.242 3.361 4.664 1 98.94 94 GLN A O 1
ATOM 776 N N . ILE A 1 95 ? -12.836 1.354 3.797 1 98.94 95 ILE A N 1
ATOM 777 C CA . ILE A 1 95 ? -13.445 1.646 2.504 1 98.94 95 ILE A CA 1
ATOM 778 C C . ILE A 1 95 ? -14.664 0.75 2.295 1 98.94 95 ILE A C 1
ATOM 780 O O . ILE A 1 95 ? -14.57 -0.473 2.414 1 98.94 95 ILE A O 1
ATOM 784 N N . PHE A 1 96 ? -15.734 1.374 1.946 1 98.88 96 PHE A N 1
ATOM 785 C CA . PHE A 1 96 ? -16.969 0.658 1.655 1 98.88 96 PHE A CA 1
ATOM 786 C C . PHE A 1 96 ? -17.406 0.902 0.217 1 98.88 96 PHE A C 1
ATOM 788 O O . PHE A 1 96 ? -17.25 2.004 -0.311 1 98.88 96 PHE A O 1
ATOM 795 N N . ALA A 1 97 ? -18.047 -0.101 -0.359 1 98.19 97 ALA A N 1
ATOM 796 C CA . ALA A 1 97 ? -18.719 0.067 -1.646 1 98.19 97 ALA A CA 1
ATOM 797 C C . ALA A 1 97 ? -20.125 0.629 -1.466 1 98.19 97 ALA A C 1
ATOM 799 O O . ALA A 1 97 ? -20.625 0.722 -0.341 1 98.19 97 ALA A O 1
ATOM 800 N N . GLY A 1 98 ? -20.688 1.046 -2.564 1 95.12 98 GLY A N 1
ATOM 801 C CA . GLY A 1 98 ? -22.016 1.655 -2.523 1 95.12 98 GLY A CA 1
ATOM 802 C C . GLY A 1 98 ? -23.078 0.728 -1.978 1 95.12 98 GLY A C 1
ATOM 803 O O . GLY A 1 98 ? -24.062 1.185 -1.391 1 95.12 98 GLY A O 1
ATOM 804 N N . ASP A 1 99 ? -22.828 -0.549 -2.094 1 95.69 99 ASP A N 1
ATOM 805 C CA . ASP A 1 99 ? -23.812 -1.525 -1.639 1 95.69 99 ASP A CA 1
ATOM 806 C C . ASP A 1 99 ? -23.594 -1.893 -0.174 1 95.69 99 ASP A C 1
ATOM 808 O O . ASP A 1 99 ? -24.25 -2.789 0.356 1 95.69 99 ASP A O 1
ATOM 812 N N . GLY A 1 100 ? -22.609 -1.3 0.493 1 96.38 100 GLY A N 1
ATOM 813 C CA . GLY A 1 100 ? -22.344 -1.506 1.91 1 96.38 100 GLY A CA 1
ATOM 814 C C . GLY A 1 100 ? -21.266 -2.529 2.178 1 96.38 100 GLY A C 1
ATOM 815 O O . GLY A 1 100 ? -20.844 -2.707 3.32 1 96.38 100 GLY A O 1
ATOM 816 N N . ARG A 1 101 ? -20.75 -3.193 1.201 1 97.38 101 ARG A N 1
ATOM 817 C CA . ARG A 1 101 ? -19.703 -4.199 1.357 1 97.38 101 ARG A CA 1
ATOM 818 C C . ARG A 1 101 ? -18.391 -3.557 1.803 1 97.38 101 ARG A C 1
ATOM 820 O O . ARG A 1 101 ? -18.031 -2.479 1.327 1 97.38 101 ARG A O 1
ATOM 827 N N . LEU A 1 102 ? -17.734 -4.164 2.805 1 98.81 102 LEU A N 1
ATOM 828 C CA . LEU A 1 102 ? -16.406 -3.742 3.211 1 98.81 102 LEU A CA 1
ATOM 829 C C . LEU A 1 102 ? -15.367 -4.145 2.166 1 98.81 102 LEU A C 1
ATOM 831 O O . LEU A 1 102 ? -15.25 -5.324 1.825 1 98.81 102 LEU A O 1
ATOM 835 N N . VAL A 1 103 ? -14.672 -3.178 1.677 1 98.75 103 VAL A N 1
ATOM 836 C CA . VAL A 1 103 ? -13.68 -3.393 0.629 1 98.75 103 VAL A CA 1
ATOM 837 C C . VAL A 1 103 ? -12.297 -3.57 1.254 1 98.75 103 VAL A C 1
ATOM 839 O O . VAL A 1 103 ? -11.555 -4.488 0.893 1 98.75 103 VAL A O 1
ATOM 842 N N . SER A 1 104 ? -1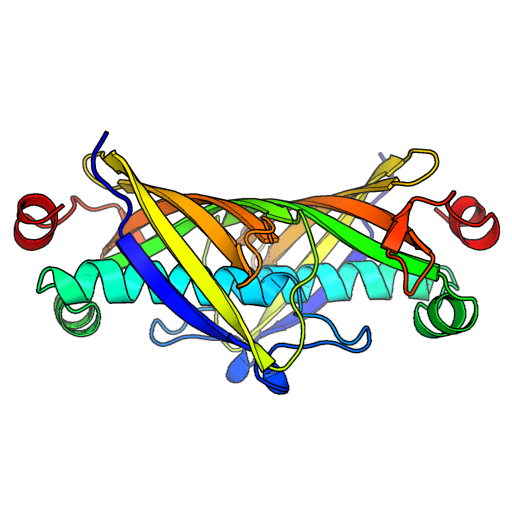1.977 -2.721 2.203 1 98.88 104 SER A N 1
ATOM 843 C CA . SER A 1 104 ? -10.695 -2.807 2.91 1 98.88 104 SER A CA 1
ATOM 844 C C . SER A 1 104 ? -10.758 -2.08 4.25 1 98.88 104 SER A C 1
ATOM 846 O O . SER A 1 104 ? -11.648 -1.252 4.473 1 98.88 104 SER A O 1
ATOM 848 N N . LYS A 1 105 ? -9.883 -2.422 5.148 1 98.94 105 LYS A N 1
ATOM 849 C CA . LYS A 1 105 ? -9.688 -1.749 6.43 1 98.94 105 LYS A CA 1
ATOM 850 C C . LYS A 1 105 ? -8.211 -1.679 6.793 1 98.94 105 LYS A C 1
ATOM 852 O O . LYS A 1 105 ? -7.449 -2.609 6.512 1 98.94 105 LYS A O 1
ATOM 857 N N . ALA A 1 106 ? -7.859 -0.564 7.441 1 98.94 106 ALA A N 1
ATOM 858 C CA . ALA A 1 106 ? -6.43 -0.376 7.676 1 98.94 106 ALA A CA 1
ATOM 859 C C . ALA A 1 106 ? -6.188 0.441 8.945 1 98.94 106 ALA A C 1
ATOM 861 O O . ALA A 1 106 ? -7.035 1.239 9.344 1 98.94 106 ALA A O 1
ATOM 862 N N . LEU A 1 107 ? -5.09 0.172 9.586 1 98.94 107 LEU A N 1
ATOM 863 C CA . LEU A 1 107 ? -4.426 1.082 10.516 1 98.94 107 LEU A CA 1
ATOM 864 C C . LEU A 1 107 ? -3.199 1.717 9.867 1 98.94 107 LEU A C 1
ATOM 866 O O . LEU A 1 107 ? -2.363 1.017 9.289 1 98.94 107 LEU A O 1
ATOM 870 N N . VAL A 1 108 ? -3.156 3.018 9.914 1 98.88 108 VAL A N 1
ATOM 871 C CA . VAL A 1 108 ? -2.072 3.76 9.273 1 98.88 108 VAL A CA 1
ATOM 872 C C . VAL A 1 108 ? -1.392 4.664 10.305 1 98.88 108 VAL A C 1
ATOM 874 O O . VAL A 1 108 ? -2.029 5.547 10.883 1 98.88 108 VAL A O 1
ATOM 877 N N . GLN A 1 109 ? -0.136 4.434 10.492 1 98.88 109 GLN A N 1
ATOM 878 C CA . GLN A 1 109 ? 0.671 5.273 11.375 1 98.88 109 GLN A CA 1
ATOM 879 C C . GLN A 1 109 ? 1.365 6.387 10.586 1 98.88 109 GLN A C 1
ATOM 881 O O . GLN A 1 109 ? 2.035 6.121 9.586 1 98.88 109 GLN A O 1
ATOM 886 N N . ILE A 1 110 ? 1.227 7.566 11.07 1 98.06 110 ILE A N 1
ATOM 887 C CA . ILE A 1 110 ? 1.796 8.758 10.445 1 98.06 110 ILE A CA 1
ATOM 888 C C . ILE A 1 110 ? 2.748 9.445 11.422 1 98.06 110 ILE A C 1
ATOM 890 O O . ILE A 1 110 ? 2.443 9.578 12.609 1 98.06 110 ILE A O 1
ATOM 894 N N . ALA A 1 111 ? 3.863 9.906 10.938 1 98.19 111 ALA A N 1
ATOM 895 C CA . ALA A 1 111 ? 4.789 10.719 11.734 1 98.19 111 ALA A CA 1
ATOM 896 C C . ALA A 1 111 ? 4.887 12.133 11.18 1 98.19 111 ALA A C 1
ATOM 898 O O . ALA A 1 111 ? 4.82 12.344 9.969 1 98.19 111 ALA A O 1
ATOM 899 N N . CYS A 1 112 ? 5.043 13.023 12.07 1 97.81 112 CYS A N 1
ATOM 900 C CA . CYS A 1 112 ? 5.371 14.391 11.703 1 97.81 112 CYS A CA 1
ATOM 901 C C . CYS A 1 112 ? 6.879 14.602 11.664 1 97.81 112 CYS A C 1
ATOM 903 O O . CYS A 1 112 ? 7.582 14.305 12.633 1 97.81 112 CYS A O 1
ATOM 905 N N . VAL A 1 113 ? 7.355 15.148 10.539 1 96.69 113 VAL A N 1
ATOM 906 C CA . VAL A 1 113 ? 8.805 15.219 10.391 1 96.69 113 VAL A CA 1
ATOM 907 C C . VAL A 1 113 ? 9.211 16.594 9.859 1 96.69 113 VAL A C 1
ATOM 909 O O . VAL A 1 113 ? 8.422 17.25 9.18 1 96.69 113 VAL A O 1
ATOM 912 N N . ALA A 1 114 ? 10.43 16.953 10.227 1 95.69 114 ALA A N 1
ATOM 913 C CA . ALA A 1 114 ? 11.078 18.109 9.602 1 95.69 114 ALA A CA 1
ATOM 914 C C . ALA A 1 114 ? 11.797 17.703 8.32 1 95.69 114 ALA A C 1
ATOM 916 O O . ALA A 1 114 ? 12.531 16.703 8.297 1 95.69 114 ALA A O 1
ATOM 917 N N . ILE A 1 115 ? 11.609 18.484 7.277 1 90.81 115 ILE A N 1
ATOM 918 C CA . ILE A 1 115 ? 12.281 18.219 6.008 1 90.81 115 ILE A CA 1
ATOM 919 C C . ILE A 1 115 ? 13.367 19.25 5.77 1 90.81 115 ILE A C 1
ATOM 921 O O . ILE A 1 115 ? 13.273 20.391 6.25 1 90.81 115 ILE A O 1
ATOM 925 N N . PRO A 1 116 ? 14.484 18.75 5.145 1 85.75 116 PRO A N 1
ATOM 926 C CA . PRO A 1 116 ? 14.602 17.516 4.355 1 85.75 116 PRO A CA 1
ATOM 927 C C . PRO A 1 116 ? 15.188 16.359 5.156 1 85.75 116 PRO A C 1
ATOM 929 O O . PRO A 1 116 ? 15.281 15.234 4.648 1 85.75 116 PRO A O 1
ATOM 932 N N . GLN A 1 117 ? 15.508 16.578 6.395 1 88.25 117 GLN A N 1
ATOM 933 C CA . GLN A 1 117 ? 16.25 15.562 7.152 1 88.25 117 GLN A CA 1
ATOM 934 C C . GLN A 1 117 ? 15.336 14.414 7.57 1 88.25 117 GLN A C 1
ATOM 936 O O . GLN A 1 117 ? 15.805 13.359 7.984 1 88.25 117 GLN A O 1
ATOM 941 N N . MET A 1 118 ? 14.086 14.641 7.551 1 90.44 118 MET A N 1
ATOM 942 C CA . MET A 1 118 ? 13.086 13.633 7.887 1 90.44 118 MET A CA 1
ATOM 943 C C . MET A 1 118 ? 13.172 13.242 9.359 1 90.44 118 MET A C 1
ATOM 945 O O . MET A 1 118 ? 13.031 12.07 9.711 1 90.44 118 MET A O 1
ATOM 949 N N . LYS A 1 119 ? 13.469 14.242 10.172 1 94.31 119 LYS A N 1
ATOM 950 C CA . LYS A 1 119 ? 13.523 14.023 11.617 1 94.31 119 LYS A CA 1
ATOM 951 C C . LYS A 1 119 ? 12.156 14.234 12.258 1 94.31 119 LYS A C 1
ATOM 953 O O . LYS A 1 119 ? 11.453 15.195 11.938 1 94.31 119 LYS A O 1
ATOM 958 N N . PRO A 1 120 ? 11.836 13.352 13.18 1 96.81 120 PRO A N 1
ATOM 959 C CA . PRO A 1 120 ? 10.562 13.539 13.867 1 96.81 120 PRO A CA 1
ATOM 960 C C . PRO A 1 120 ? 10.508 14.836 14.664 1 96.81 120 PRO A C 1
ATOM 962 O O . PRO A 1 120 ? 11.477 15.195 15.328 1 96.81 120 PRO A O 1
ATOM 965 N N . VAL A 1 121 ? 9.398 15.492 14.562 1 97.62 121 VAL A N 1
ATOM 966 C CA . VAL A 1 121 ? 9.156 16.719 15.32 1 97.62 121 VAL A CA 1
ATOM 967 C C . VAL A 1 121 ? 7.727 16.703 15.859 1 97.62 121 VAL A C 1
ATOM 969 O O . VAL A 1 121 ? 6.883 15.945 15.391 1 97.62 121 VAL A O 1
ATOM 972 N N . ALA A 1 122 ? 7.488 17.594 16.781 1 97.94 122 ALA A N 1
ATOM 973 C CA . ALA A 1 122 ? 6.152 17.703 17.375 1 97.94 122 ALA A CA 1
ATOM 974 C C . ALA A 1 122 ? 5.141 18.188 16.328 1 97.94 122 ALA A C 1
ATOM 976 O O . ALA A 1 122 ? 5.445 19.062 15.516 1 97.94 122 ALA A O 1
ATOM 977 N N . ILE A 1 123 ? 3.945 17.609 16.453 1 97.56 123 ILE A N 1
ATOM 978 C CA . ILE A 1 123 ? 2.85 18.094 15.625 1 97.56 123 ILE A CA 1
ATOM 979 C C . ILE A 1 123 ? 2.572 19.562 15.961 1 97.56 123 ILE A C 1
ATOM 981 O O . ILE A 1 123 ? 2.391 19.922 17.125 1 97.56 123 ILE A O 1
ATOM 985 N N . PRO A 1 124 ? 2.521 20.375 14.914 1 96.12 124 PRO A N 1
ATOM 986 C CA . PRO A 1 124 ? 2.301 21.812 15.172 1 96.12 124 PRO A CA 1
ATOM 987 C C . PRO A 1 124 ? 0.974 22.078 15.875 1 96.12 124 PRO A C 1
ATOM 989 O O . PRO A 1 124 ? -0.006 21.359 15.656 1 96.12 124 PRO A O 1
ATOM 992 N N . ASP A 1 125 ? 0.914 23.156 16.578 1 94.94 125 ASP A N 1
ATOM 993 C CA . ASP A 1 125 ? -0.264 23.531 17.344 1 94.94 125 ASP A CA 1
ATOM 994 C C . ASP A 1 125 ? -1.478 23.734 16.438 1 94.94 125 ASP A C 1
ATOM 996 O O . ASP A 1 125 ? -2.6 23.391 16.812 1 94.94 125 ASP A O 1
ATOM 1000 N N . GLN A 1 126 ? -1.205 24.297 15.305 1 93.44 126 GLN A N 1
ATOM 1001 C CA . GLN A 1 126 ? -2.303 24.562 14.375 1 93.44 126 GLN A CA 1
ATOM 1002 C C . GLN A 1 126 ? -2.984 23.266 13.945 1 93.44 126 GLN A C 1
ATOM 1004 O O . GLN A 1 126 ? -4.18 23.266 13.641 1 93.44 126 GLN A O 1
ATOM 1009 N N . VAL A 1 127 ? -2.229 22.219 13.922 1 94.94 127 VAL A N 1
ATOM 1010 C CA . VAL A 1 127 ? -2.787 20.922 13.555 1 94.94 127 VAL A CA 1
ATOM 1011 C C . VAL A 1 127 ? -3.441 20.281 14.773 1 94.94 127 VAL A C 1
ATOM 1013 O O . VAL A 1 127 ? -4.578 19.812 14.695 1 94.94 127 VAL A O 1
ATOM 1016 N N . LYS A 1 128 ? -2.795 20.312 15.867 1 93.81 128 LYS A N 1
ATOM 1017 C CA . LYS A 1 128 ? -3.295 19.734 17.109 1 93.81 128 LYS A CA 1
ATOM 1018 C C . LYS A 1 128 ? -4.66 20.312 17.484 1 93.81 128 LYS A C 1
ATOM 1020 O O . LYS A 1 128 ? -5.547 19.578 17.938 1 93.81 128 LYS A O 1
ATOM 1025 N N . GLY A 1 129 ? -4.828 21.5 17.281 1 90.81 129 GLY A N 1
ATOM 1026 C CA . GLY A 1 129 ? -6.012 22.219 17.719 1 90.81 129 GLY A CA 1
ATOM 1027 C C . GLY A 1 129 ? -7.258 21.844 16.938 1 90.81 129 GLY A C 1
ATOM 1028 O O . GLY A 1 129 ? -8.375 22.141 17.359 1 90.81 129 GLY A O 1
ATOM 1029 N N . VAL A 1 130 ? -7.043 21.188 15.828 1 90.75 130 VAL A N 1
ATOM 1030 C CA . VAL A 1 130 ? -8.203 20.938 14.977 1 90.75 130 VAL A CA 1
ATOM 1031 C C . VAL A 1 130 ? -8.477 19.438 14.898 1 90.75 130 VAL A C 1
ATOM 1033 O O . VAL A 1 130 ? -9.398 19 14.211 1 90.75 130 VAL A O 1
ATOM 1036 N N . LEU A 1 131 ? -7.656 18.625 15.508 1 89.56 131 LEU A N 1
ATOM 1037 C CA . LEU A 1 131 ? -7.801 17.172 15.445 1 89.56 131 LEU A CA 1
ATOM 1038 C C . LEU A 1 131 ? -8.891 16.703 16.406 1 89.56 131 LEU A C 1
ATOM 1040 O O . LEU A 1 131 ? -9.164 17.344 17.422 1 89.56 131 LEU A O 1
ATOM 1044 N N . MET B 1 1 ? 18.719 -20.891 6.48 1 51.41 1 MET B N 1
ATOM 1045 C CA . MET B 1 1 ? 17.484 -20.5 5.824 1 51.41 1 MET B CA 1
ATOM 1046 C C . MET B 1 1 ? 17.734 -20.125 4.367 1 51.41 1 MET B C 1
ATOM 1048 O O . MET B 1 1 ? 18.844 -19.734 4 1 51.41 1 MET B O 1
ATOM 1052 N N . ALA B 1 2 ? 16.922 -20.578 3.359 1 73.69 2 ALA B N 1
ATOM 1053 C CA . ALA B 1 2 ? 17.188 -20.375 1.936 1 73.69 2 ALA B CA 1
ATOM 1054 C C . ALA B 1 2 ? 17.391 -18.906 1.61 1 73.69 2 ALA B C 1
ATOM 1056 O O . ALA B 1 2 ? 16.875 -18.031 2.311 1 73.69 2 ALA B O 1
ATOM 1057 N N . ASN B 1 3 ? 18.344 -18.609 0.844 1 92.31 3 ASN B N 1
ATOM 1058 C CA . ASN B 1 3 ? 18.625 -17.266 0.368 1 92.31 3 ASN B CA 1
ATOM 1059 C C . ASN B 1 3 ? 17.406 -16.625 -0.263 1 92.31 3 ASN B C 1
ATOM 1061 O O . ASN B 1 3 ? 16.672 -17.266 -1.025 1 92.31 3 ASN B O 1
ATOM 1065 N N . PRO B 1 4 ? 17.172 -15.43 0.112 1 97.94 4 PRO B N 1
ATOM 1066 C CA . PRO B 1 4 ? 16.016 -14.773 -0.512 1 97.94 4 PRO B CA 1
ATOM 1067 C C . PRO B 1 4 ? 16.203 -14.562 -2.012 1 97.94 4 PRO B C 1
ATOM 1069 O O . PRO B 1 4 ? 17.328 -14.492 -2.496 1 97.94 4 PRO B O 1
ATOM 1072 N N . PHE B 1 5 ? 15.117 -14.586 -2.746 1 98.38 5 PHE B N 1
ATOM 1073 C CA . PHE B 1 5 ? 15.125 -14.125 -4.129 1 98.38 5 PHE B CA 1
ATOM 1074 C C . PHE B 1 5 ? 15.32 -12.609 -4.188 1 98.38 5 PHE B C 1
ATOM 1076 O O . PHE B 1 5 ? 14.68 -11.867 -3.436 1 98.38 5 PHE B O 1
ATOM 1083 N N . VAL B 1 6 ? 16.172 -12.117 -5.133 1 98.62 6 VAL B N 1
ATOM 1084 C CA . VAL B 1 6 ? 16.484 -10.695 -5.199 1 98.62 6 VAL B CA 1
ATOM 1085 C C . VAL B 1 6 ? 16.078 -10.141 -6.559 1 98.62 6 VAL B C 1
ATOM 1087 O O . VAL B 1 6 ? 16.422 -10.695 -7.602 1 98.62 6 VAL B O 1
ATOM 1090 N N . PHE B 1 7 ? 15.344 -9.031 -6.547 1 98.81 7 PHE B N 1
ATOM 1091 C CA . PHE B 1 7 ? 14.891 -8.359 -7.758 1 98.81 7 PHE B CA 1
ATOM 1092 C C . PHE B 1 7 ? 15.266 -6.883 -7.727 1 98.81 7 PHE B C 1
ATOM 1094 O O . PHE B 1 7 ? 14.891 -6.16 -6.801 1 98.81 7 PHE B O 1
ATOM 1101 N N . PRO B 1 8 ? 15.953 -6.363 -8.781 1 98.81 8 PRO B N 1
ATOM 1102 C CA . PRO B 1 8 ? 16.328 -4.949 -8.812 1 98.81 8 PRO B CA 1
ATOM 1103 C C . PRO B 1 8 ? 15.203 -4.047 -9.305 1 98.81 8 PRO B C 1
ATOM 1105 O O . PRO B 1 8 ? 14.453 -4.426 -10.203 1 98.81 8 PRO B O 1
ATOM 1108 N N . VAL B 1 9 ? 15.133 -2.861 -8.695 1 98.75 9 VAL B N 1
ATOM 1109 C CA . VAL B 1 9 ? 14.18 -1.847 -9.125 1 98.75 9 VAL B CA 1
ATOM 1110 C C . VAL B 1 9 ? 14.867 -0.485 -9.203 1 98.75 9 VAL B C 1
ATOM 1112 O O . VAL B 1 9 ? 15.398 0.007 -8.203 1 98.75 9 VAL B O 1
ATOM 1115 N N . ARG B 1 10 ? 14.828 0.118 -10.391 1 98.75 10 ARG B N 1
ATOM 1116 C CA . ARG B 1 10 ? 15.242 1.509 -10.539 1 98.75 10 ARG B CA 1
ATOM 1117 C C . ARG B 1 10 ? 14.086 2.459 -10.258 1 98.75 10 ARG B C 1
ATOM 1119 O O . ARG B 1 10 ? 12.969 2.25 -10.734 1 98.75 10 ARG B O 1
ATOM 1126 N N . VAL B 1 11 ? 14.391 3.477 -9.445 1 98.62 11 VAL B N 1
ATOM 1127 C CA . VAL B 1 11 ? 13.367 4.477 -9.156 1 98.62 11 VAL B CA 1
ATOM 1128 C C . VAL B 1 11 ? 13.312 5.5 -10.289 1 98.62 11 VAL B C 1
ATOM 1130 O O . VAL B 1 11 ? 14.32 6.145 -10.594 1 98.62 11 VAL B O 1
ATOM 1133 N N . TYR B 1 12 ? 12.148 5.703 -10.859 1 98.44 12 TYR B N 1
ATOM 1134 C CA . TYR B 1 12 ? 11.93 6.691 -11.906 1 98.44 12 TYR B CA 1
ATOM 1135 C C . TYR B 1 12 ? 11.055 7.836 -11.406 1 98.44 12 TYR B C 1
ATOM 1137 O O . TYR B 1 12 ? 10.57 7.801 -10.273 1 98.44 12 TYR B O 1
ATOM 1145 N N . TYR B 1 13 ? 10.812 8.883 -12.266 1 97.5 13 TYR B N 1
ATOM 1146 C CA . TYR B 1 13 ? 10.07 10.086 -11.891 1 97.5 13 TYR B CA 1
ATOM 1147 C C . TYR B 1 13 ? 8.656 9.734 -11.43 1 97.5 13 TYR B C 1
ATOM 1149 O O . TYR B 1 13 ? 8.164 10.289 -10.445 1 97.5 13 TYR B O 1
ATOM 1157 N N . GLU B 1 14 ? 8.008 8.781 -12.023 1 97.75 14 GLU B N 1
ATOM 1158 C CA . GLU B 1 14 ? 6.613 8.453 -11.758 1 97.75 14 GLU B CA 1
ATOM 1159 C C . GLU B 1 14 ? 6.457 7.762 -10.406 1 97.75 14 GLU B C 1
ATOM 1161 O O . GLU B 1 14 ? 5.344 7.637 -9.891 1 97.75 14 GLU B O 1
ATOM 1166 N N . ASP B 1 15 ? 7.605 7.305 -9.891 1 98.38 15 ASP B N 1
ATOM 1167 C CA . ASP B 1 15 ? 7.566 6.609 -8.609 1 98.38 15 ASP B CA 1
ATOM 1168 C C . ASP B 1 15 ? 7.57 7.602 -7.449 1 98.38 15 ASP B C 1
ATOM 1170 O O . ASP B 1 15 ? 7.297 7.23 -6.309 1 98.38 15 ASP B O 1
ATOM 1174 N N . THR B 1 16 ? 8.008 8.859 -7.688 1 97.38 16 THR B N 1
ATOM 1175 C CA . THR B 1 16 ? 8.242 9.836 -6.629 1 97.38 16 THR B CA 1
ATOM 1176 C C . THR B 1 16 ? 7.02 10.742 -6.449 1 97.38 16 THR B C 1
ATOM 1178 O O . THR B 1 16 ? 6.086 10.695 -7.25 1 97.38 16 THR B O 1
ATOM 1181 N N . ASP B 1 17 ? 7.035 11.469 -5.285 1 94.44 17 ASP B N 1
ATOM 1182 C CA . ASP B 1 17 ? 5.938 12.383 -4.98 1 94.44 17 ASP B CA 1
ATOM 1183 C C . ASP B 1 17 ? 6.441 13.805 -4.77 1 94.44 17 ASP B C 1
ATOM 1185 O O . ASP B 1 17 ? 7.578 14.125 -5.125 1 94.44 17 ASP B O 1
ATOM 1189 N N . ALA B 1 18 ? 5.594 14.695 -4.246 1 88.31 18 ALA B N 1
ATOM 1190 C CA . ALA B 1 18 ? 5.887 16.125 -4.105 1 88.31 18 ALA B CA 1
ATOM 1191 C C . ALA B 1 18 ? 7.027 16.344 -3.117 1 88.31 18 ALA B C 1
ATOM 1193 O O . ALA B 1 18 ? 7.664 17.406 -3.129 1 88.31 18 ALA B O 1
ATOM 1194 N N . GLY B 1 19 ? 7.316 15.32 -2.311 1 86.06 19 GLY B N 1
ATOM 1195 C CA . GLY B 1 19 ? 8.406 15.414 -1.355 1 86.06 19 GLY B CA 1
ATOM 1196 C C . GLY B 1 19 ? 9.75 14.992 -1.937 1 86.06 19 GLY B C 1
ATOM 1197 O O . GLY B 1 19 ? 10.781 15.102 -1.274 1 86.06 19 GLY B O 1
ATOM 1198 N N . GLY B 1 20 ? 9.68 14.477 -3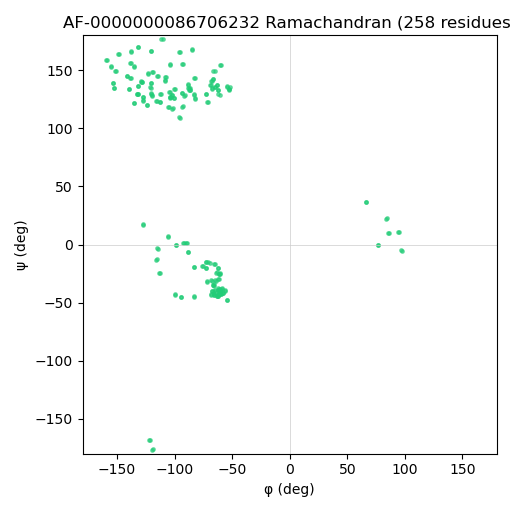.18 1 89 20 GLY B N 1
ATOM 1199 C CA . GLY B 1 20 ? 10.914 14.086 -3.852 1 89 20 GLY B CA 1
ATOM 1200 C C . GLY B 1 20 ? 11.352 12.68 -3.506 1 89 20 GLY B C 1
ATOM 1201 O O . GLY B 1 20 ? 12.492 12.297 -3.773 1 89 20 GLY B O 1
ATOM 1202 N N . ILE B 1 21 ? 10.555 11.984 -2.877 1 95.06 21 ILE B N 1
ATOM 1203 C CA . ILE B 1 21 ? 10.859 10.617 -2.484 1 95.06 21 ILE B CA 1
ATOM 1204 C C . ILE B 1 21 ? 9.836 9.664 -3.09 1 95.06 21 ILE B C 1
ATOM 1206 O O . ILE B 1 21 ? 8.82 10.102 -3.645 1 95.06 21 ILE B O 1
ATOM 1210 N N . VAL B 1 22 ? 10.133 8.406 -3.041 1 98.06 22 VAL B N 1
ATOM 1211 C CA . VAL B 1 22 ? 9.188 7.418 -3.551 1 98.06 22 VAL B CA 1
ATOM 1212 C C . VAL B 1 22 ? 7.895 7.477 -2.74 1 98.06 22 VAL B C 1
ATOM 1214 O O . VAL B 1 22 ? 7.93 7.48 -1.508 1 98.06 22 VAL B O 1
ATOM 1217 N N . TYR B 1 23 ? 6.797 7.492 -3.455 1 98.12 23 TYR B N 1
ATOM 1218 C CA . TYR B 1 23 ? 5.469 7.449 -2.854 1 98.12 23 TYR B CA 1
ATOM 1219 C C . TYR B 1 23 ? 5.238 6.129 -2.129 1 98.12 23 TYR B C 1
ATOM 1221 O O . TYR B 1 23 ? 5.57 5.062 -2.65 1 98.12 23 TYR B O 1
ATOM 1229 N N . ASN B 1 24 ? 4.688 6.168 -0.941 1 97.88 24 ASN B N 1
ATOM 1230 C CA . ASN B 1 24 ? 4.652 4.996 -0.075 1 97.88 24 ASN B CA 1
ATOM 1231 C C . ASN B 1 24 ? 3.939 3.824 -0.746 1 97.88 24 ASN B C 1
ATOM 1233 O O . ASN B 1 24 ? 4.395 2.684 -0.662 1 97.88 24 ASN B O 1
ATOM 1237 N N . ALA B 1 25 ? 2.816 4.094 -1.433 1 98.56 25 ALA B N 1
ATOM 1238 C CA . ALA B 1 25 ? 2.055 3.025 -2.076 1 98.56 25 ALA B CA 1
ATOM 1239 C C . ALA B 1 25 ? 2.889 2.32 -3.141 1 98.56 25 ALA B C 1
ATOM 1241 O O . ALA B 1 25 ? 2.654 1.148 -3.447 1 98.56 25 ALA B O 1
ATOM 1242 N N . ASN B 1 26 ? 3.848 2.994 -3.689 1 98.75 26 ASN B N 1
ATOM 1243 C CA . ASN B 1 26 ? 4.617 2.428 -4.793 1 98.75 26 ASN B CA 1
ATOM 1244 C C . ASN B 1 26 ? 5.555 1.323 -4.312 1 98.75 26 ASN B C 1
ATOM 1246 O O . ASN B 1 26 ? 5.98 0.478 -5.102 1 98.75 26 ASN B O 1
ATOM 1250 N N . TYR B 1 27 ? 5.875 1.278 -3.037 1 98.88 27 TYR B N 1
ATOM 1251 C CA . TYR B 1 27 ? 6.668 0.171 -2.516 1 98.88 27 TYR B CA 1
ATOM 1252 C C . TYR B 1 27 ? 5.914 -1.146 -2.637 1 98.88 27 TYR B C 1
ATOM 1254 O O . TYR B 1 27 ? 6.52 -2.201 -2.846 1 98.88 27 TYR B O 1
ATOM 1262 N N . LEU B 1 28 ? 4.566 -1.093 -2.545 1 98.81 28 LEU B N 1
ATOM 1263 C CA . LEU B 1 28 ? 3.76 -2.293 -2.748 1 98.81 28 LEU B CA 1
ATOM 1264 C C . LEU B 1 28 ? 3.859 -2.775 -4.191 1 98.81 28 LEU B C 1
ATOM 1266 O O . LEU B 1 28 ? 3.859 -3.982 -4.449 1 98.81 28 LEU B O 1
ATOM 1270 N N . LYS B 1 29 ? 3.963 -1.843 -5.094 1 98.69 29 LYS B N 1
ATOM 1271 C CA . LYS B 1 29 ? 4.125 -2.203 -6.496 1 98.69 29 LYS B CA 1
ATOM 1272 C C . LYS B 1 29 ? 5.461 -2.896 -6.738 1 98.69 29 LYS B C 1
ATOM 1274 O O . LYS B 1 29 ? 5.527 -3.9 -7.453 1 98.69 29 LYS B O 1
ATOM 1279 N N . PHE B 1 30 ? 6.492 -2.354 -6.129 1 98.94 30 PHE B N 1
ATOM 1280 C CA . PHE B 1 30 ? 7.805 -2.971 -6.258 1 98.94 30 PHE B CA 1
ATOM 1281 C C . PHE B 1 30 ? 7.785 -4.398 -5.727 1 98.94 30 PHE B C 1
ATOM 1283 O O . PHE B 1 30 ? 8.336 -5.309 -6.348 1 98.94 30 PHE B O 1
ATOM 1290 N N . MET B 1 31 ? 7.133 -4.566 -4.621 1 98.88 31 MET B N 1
ATOM 1291 C CA . MET B 1 31 ? 7.066 -5.883 -3.992 1 98.88 31 MET B CA 1
ATOM 1292 C C . MET B 1 31 ? 6.254 -6.852 -4.844 1 98.88 31 MET B C 1
ATOM 1294 O O . MET B 1 31 ? 6.602 -8.031 -4.953 1 98.88 31 MET B O 1
ATOM 1298 N N . GLU B 1 32 ? 5.188 -6.398 -5.418 1 98.62 32 GLU B N 1
ATOM 1299 C CA . GLU B 1 32 ? 4.391 -7.23 -6.312 1 98.62 32 GLU B CA 1
ATOM 1300 C C . GLU B 1 32 ? 5.203 -7.68 -7.523 1 98.62 32 GLU B C 1
ATOM 1302 O O . GLU B 1 32 ? 5.145 -8.844 -7.922 1 98.62 32 GLU B O 1
ATOM 1307 N N . ARG B 1 33 ? 5.992 -6.77 -8.094 1 98.44 33 ARG B N 1
ATOM 1308 C CA . ARG B 1 33 ? 6.852 -7.125 -9.219 1 98.44 33 ARG B CA 1
ATOM 1309 C C . ARG B 1 33 ? 7.855 -8.195 -8.828 1 98.44 33 ARG B C 1
ATOM 1311 O O . ARG B 1 33 ? 8.086 -9.148 -9.578 1 98.44 33 ARG B O 1
ATOM 1318 N N . ALA B 1 34 ? 8.391 -8.008 -7.656 1 98.81 34 ALA B N 1
ATOM 1319 C CA . ALA B 1 34 ? 9.352 -8.992 -7.172 1 98.81 34 ALA B CA 1
ATOM 1320 C C . ALA B 1 34 ? 8.703 -10.367 -7.004 1 98.81 34 ALA B C 1
ATOM 1322 O O . ALA B 1 34 ? 9.281 -11.383 -7.375 1 98.81 34 ALA B O 1
ATOM 1323 N N . ARG B 1 35 ? 7.512 -10.461 -6.441 1 98.31 35 ARG B N 1
ATOM 1324 C CA . ARG B 1 35 ? 6.812 -11.734 -6.297 1 98.31 35 ARG B CA 1
ATOM 1325 C C . ARG B 1 35 ? 6.512 -12.352 -7.656 1 98.31 35 ARG B C 1
ATOM 1327 O O . ARG B 1 35 ? 6.625 -13.57 -7.828 1 98.31 35 ARG B O 1
ATOM 1334 N N . THR B 1 36 ? 6.129 -11.469 -8.633 1 97.5 36 THR B N 1
ATOM 1335 C CA . THR B 1 36 ? 5.836 -11.938 -9.984 1 97.5 36 THR B CA 1
ATOM 1336 C C . THR B 1 36 ? 7.082 -12.539 -10.625 1 97.5 36 THR B C 1
ATOM 1338 O O . THR B 1 36 ? 7.031 -13.641 -11.18 1 97.5 36 THR B O 1
ATOM 1341 N N . GLU B 1 37 ? 8.211 -11.859 -10.461 1 98.31 37 GLU B N 1
ATOM 1342 C CA . GLU B 1 37 ? 9.461 -12.344 -11.047 1 98.31 37 GLU B CA 1
ATOM 1343 C C . GLU B 1 37 ? 9.984 -13.57 -10.305 1 98.31 37 GLU B C 1
ATOM 1345 O O . GLU B 1 37 ? 10.594 -14.453 -10.906 1 98.31 37 GLU B O 1
ATOM 1350 N N . PHE B 1 38 ? 9.727 -13.656 -9.023 1 97.88 38 PHE B N 1
ATOM 1351 C CA . PHE B 1 38 ? 10 -14.844 -8.227 1 97.88 38 PHE B CA 1
ATOM 1352 C C . PHE B 1 38 ? 9.344 -16.078 -8.836 1 97.88 38 PHE B C 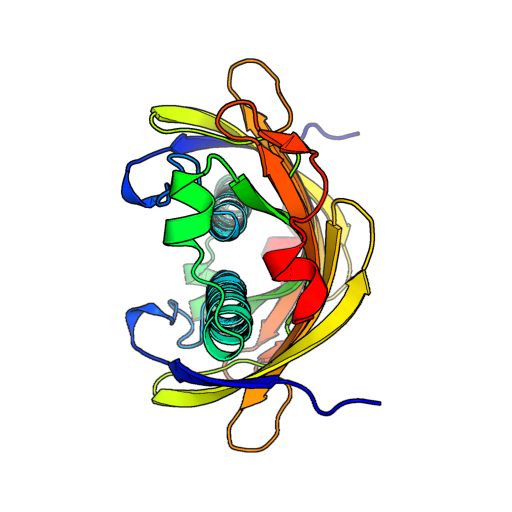1
ATOM 1354 O O . PHE B 1 38 ? 10 -17.109 -9.023 1 97.88 38 PHE B O 1
ATOM 1361 N N . LEU B 1 39 ? 8.102 -16.016 -9.195 1 96.25 39 LEU B N 1
ATOM 1362 C CA . LEU B 1 39 ? 7.359 -17.109 -9.812 1 96.25 39 LEU B CA 1
ATOM 1363 C C . LEU B 1 39 ? 7.883 -17.391 -11.219 1 96.25 39 LEU B C 1
ATOM 1365 O O . LEU B 1 39 ? 8.078 -18.547 -11.586 1 96.25 39 LEU B O 1
ATOM 1369 N N . ARG B 1 40 ? 8.125 -16.281 -11.938 1 97.19 40 ARG B N 1
ATOM 1370 C CA . ARG B 1 40 ? 8.586 -16.422 -13.312 1 97.19 40 ARG B CA 1
ATOM 1371 C C . ARG B 1 40 ? 9.906 -17.172 -13.375 1 97.19 40 ARG B C 1
ATOM 1373 O O . ARG B 1 40 ? 10.102 -18.031 -14.242 1 97.19 40 ARG B O 1
ATOM 1380 N N . GLU B 1 41 ? 10.789 -16.891 -12.445 1 96.81 41 GLU B N 1
ATOM 1381 C CA . GLU B 1 41 ? 12.086 -17.562 -12.383 1 96.81 41 GLU B CA 1
ATOM 1382 C C . GLU B 1 41 ? 11.914 -19.062 -12.148 1 96.81 41 GLU B C 1
ATOM 1384 O O . GLU B 1 41 ? 12.805 -19.844 -12.484 1 96.81 41 GLU B O 1
ATOM 1389 N N . ARG B 1 42 ? 10.82 -19.453 -11.664 1 95.06 42 ARG B N 1
ATOM 1390 C CA . ARG B 1 42 ? 10.547 -20.859 -11.336 1 95.06 42 ARG B CA 1
ATOM 1391 C C . ARG B 1 42 ? 9.609 -21.484 -12.367 1 95.06 42 ARG B C 1
ATOM 1393 O O . ARG B 1 42 ? 9.047 -22.547 -12.133 1 95.06 42 ARG B O 1
ATOM 1400 N N . GLY B 1 43 ? 9.32 -20.75 -13.391 1 95.81 43 GLY B N 1
ATOM 1401 C CA . GLY B 1 43 ? 8.609 -21.312 -14.523 1 95.81 43 GLY B CA 1
ATOM 1402 C C . GLY B 1 43 ? 7.105 -21.094 -14.453 1 95.81 43 GLY B C 1
ATOM 1403 O O . GLY B 1 43 ? 6.344 -21.719 -15.188 1 95.81 43 GLY B O 1
ATOM 1404 N N . ILE B 1 44 ? 6.691 -20.266 -13.531 1 95.56 44 ILE B N 1
ATOM 1405 C CA . ILE B 1 44 ? 5.266 -20.016 -13.359 1 95.56 44 ILE B CA 1
ATOM 1406 C C . ILE B 1 44 ? 4.918 -18.625 -13.914 1 95.56 44 ILE B C 1
ATOM 1408 O O . ILE B 1 44 ? 5.43 -17.609 -13.43 1 95.56 44 ILE B O 1
ATOM 1412 N N . GLU B 1 45 ? 4.039 -18.641 -14.93 1 95.19 45 GLU B N 1
ATOM 1413 C CA . GLU B 1 45 ? 3.531 -17.406 -15.508 1 95.19 45 GLU B CA 1
ATOM 1414 C C . GLU B 1 45 ? 2.107 -17.125 -15.047 1 95.19 45 GLU B C 1
ATOM 1416 O O . GLU B 1 45 ? 1.204 -17.922 -15.258 1 95.19 45 GLU B O 1
ATOM 1421 N N . GLN B 1 46 ? 1.941 -15.93 -14.516 1 91.75 46 GLN B N 1
ATOM 1422 C CA . GLN B 1 46 ? 0.643 -15.586 -13.945 1 91.75 46 GLN B CA 1
ATOM 1423 C C . GLN B 1 46 ? -0.427 -15.492 -15.031 1 91.75 46 GLN B C 1
ATOM 1425 O O . GLN B 1 46 ? -1.594 -15.805 -14.789 1 91.75 46 GLN B O 1
ATOM 1430 N N . ASP B 1 47 ? -0.038 -15.086 -16.266 1 93.56 47 ASP B N 1
ATOM 1431 C CA . ASP B 1 47 ? -1.026 -15.016 -17.328 1 93.56 47 ASP B CA 1
ATOM 1432 C C . ASP B 1 47 ? -1.562 -16.406 -17.688 1 93.56 47 ASP B C 1
ATOM 1434 O O . ASP B 1 47 ? -2.746 -16.562 -17.984 1 93.56 47 ASP B O 1
ATOM 1438 N N . SER B 1 48 ? -0.714 -17.469 -17.609 1 93.56 48 SER B N 1
ATOM 1439 C CA . SER B 1 48 ? -1.155 -18.844 -17.828 1 93.56 48 SER B CA 1
ATOM 1440 C C . SER B 1 48 ? -2.125 -19.281 -16.734 1 93.56 48 SER B C 1
ATOM 1442 O O . SER B 1 48 ? -3.113 -19.969 -17.016 1 93.56 48 SER B O 1
ATOM 1444 N N . LEU B 1 49 ? -1.895 -18.922 -15.531 1 93.81 49 LEU B N 1
ATOM 1445 C CA . LEU B 1 49 ? -2.791 -19.25 -14.43 1 93.81 49 LEU B CA 1
ATOM 1446 C C . LEU B 1 49 ? -4.137 -18.547 -14.594 1 93.81 49 LEU B C 1
ATOM 1448 O O . LEU B 1 49 ? -5.188 -19.156 -14.383 1 93.81 49 LEU B O 1
ATOM 1452 N N . LEU B 1 50 ? -4.031 -17.344 -14.992 1 93 50 LEU B N 1
ATOM 1453 C CA . LEU B 1 50 ? -5.25 -16.578 -15.219 1 93 50 LEU B CA 1
ATOM 1454 C C . LEU B 1 50 ? -6.113 -17.219 -16.297 1 93 50 LEU B C 1
ATOM 1456 O O . LEU B 1 50 ? -7.336 -17.281 -16.156 1 93 50 LEU B O 1
ATOM 1460 N N . GLU B 1 51 ? -5.484 -17.75 -17.328 1 94.25 51 GLU B N 1
ATOM 1461 C CA . GLU B 1 51 ? -6.18 -18.438 -18.406 1 94.25 51 GLU B CA 1
ATOM 1462 C C . GLU B 1 51 ? -6.879 -19.688 -17.891 1 94.25 51 GLU B C 1
ATOM 1464 O O . GLU B 1 51 ? -7.883 -20.125 -18.469 1 94.25 51 GLU B O 1
ATOM 1469 N N . GLN B 1 52 ? -6.422 -20.234 -16.828 1 94.62 52 GLN B N 1
ATOM 1470 C CA . GLN B 1 52 ? -6.988 -21.438 -16.219 1 94.62 52 GLN B CA 1
ATOM 1471 C C . GLN B 1 52 ? -8.031 -21.078 -15.164 1 94.62 52 GLN B C 1
ATOM 1473 O O . GLN B 1 52 ? -8.539 -21.953 -14.461 1 94.62 52 GLN B O 1
ATOM 1478 N N . GLY B 1 53 ? -8.266 -19.812 -14.992 1 94.19 53 GLY B N 1
ATOM 1479 C CA . GLY B 1 53 ? -9.266 -19.359 -14.031 1 94.19 53 GLY B CA 1
ATOM 1480 C C . GLY B 1 53 ? -8.734 -19.266 -12.617 1 94.19 53 GLY B C 1
ATOM 1481 O O . GLY B 1 53 ? -9.5 -19.359 -11.648 1 94.19 53 GLY B O 1
ATOM 1482 N N . ILE B 1 54 ? -7.375 -19.141 -12.492 1 95.56 54 ILE B N 1
ATOM 1483 C CA . ILE B 1 54 ? -6.727 -19.094 -11.18 1 95.56 54 ILE B CA 1
ATOM 1484 C C . ILE B 1 54 ? -5.965 -17.781 -11.031 1 95.56 54 ILE B C 1
ATOM 1486 O O . ILE B 1 54 ? -5.293 -17.328 -11.961 1 95.56 54 ILE B O 1
ATOM 1490 N N . ALA B 1 55 ? -6.121 -17.141 -9.852 1 95.12 55 ALA B N 1
ATOM 1491 C CA . ALA B 1 55 ? -5.391 -15.914 -9.562 1 95.12 55 ALA B CA 1
ATOM 1492 C C . ALA B 1 55 ? -4.867 -15.906 -8.133 1 95.12 55 ALA B C 1
ATOM 1494 O O . ALA B 1 55 ? -5.348 -16.656 -7.285 1 95.12 55 ALA B O 1
ATOM 1495 N N . PHE B 1 56 ? -3.861 -15.141 -7.941 1 95.44 56 PHE B N 1
ATOM 1496 C CA . PHE B 1 56 ? -3.371 -14.812 -6.609 1 95.44 56 PHE B CA 1
ATOM 1497 C C . PHE B 1 56 ? -3.764 -13.391 -6.223 1 95.44 56 PHE B C 1
ATOM 1499 O O . PHE B 1 56 ? -3.523 -12.453 -6.977 1 95.44 56 PHE B O 1
ATOM 1506 N N . VAL B 1 57 ? -4.312 -13.266 -5.02 1 96.44 57 VAL B N 1
ATOM 1507 C CA . VAL B 1 57 ? -4.746 -11.945 -4.582 1 96.44 57 VAL B CA 1
ATOM 1508 C C . VAL B 1 57 ? -4.148 -11.633 -3.211 1 96.44 57 VAL B C 1
ATOM 1510 O O . VAL B 1 57 ? -4.047 -12.516 -2.355 1 96.44 57 VAL B O 1
ATOM 1513 N N . VAL B 1 58 ? -3.727 -10.414 -3.049 1 98.25 58 VAL B N 1
ATOM 1514 C CA . VAL B 1 58 ? -3.26 -9.977 -1.739 1 98.25 58 VAL B CA 1
ATOM 1515 C C . VAL B 1 58 ? -4.449 -9.805 -0.796 1 98.25 58 VAL B C 1
ATOM 1517 O O . VAL B 1 58 ? -5.418 -9.125 -1.124 1 98.25 58 VAL B O 1
ATOM 1520 N N . THR B 1 59 ? -4.328 -10.422 0.399 1 98.44 59 THR B N 1
ATOM 1521 C CA . THR B 1 59 ? -5.438 -10.344 1.339 1 98.44 59 THR B CA 1
ATOM 1522 C C . THR B 1 59 ? -5.055 -9.531 2.57 1 98.44 59 THR B C 1
ATOM 1524 O O . THR B 1 59 ? -5.922 -9.031 3.291 1 98.44 59 THR B O 1
ATOM 1527 N N . ARG B 1 60 ? -3.783 -9.477 2.836 1 98.81 60 ARG B N 1
ATOM 1528 C CA . ARG B 1 60 ? -3.299 -8.68 3.959 1 98.81 60 ARG B CA 1
ATOM 1529 C C . ARG B 1 60 ? -1.862 -8.219 3.727 1 98.81 60 ARG B C 1
ATOM 1531 O O . ARG B 1 60 ? -1.032 -8.992 3.234 1 98.81 60 ARG B O 1
ATOM 1538 N N . THR B 1 61 ? -1.6 -7 4.074 1 98.88 61 THR B N 1
ATOM 1539 C CA . THR B 1 61 ? -0.238 -6.477 4.062 1 98.88 61 THR B CA 1
ATOM 1540 C C . THR B 1 61 ? 0.067 -5.734 5.359 1 98.88 61 THR B C 1
ATOM 1542 O O . THR B 1 61 ? -0.749 -4.941 5.832 1 98.88 61 THR B O 1
ATOM 1545 N N . GLU B 1 62 ? 1.146 -6.051 5.977 1 98.94 62 GLU B N 1
ATOM 1546 C CA . GLU B 1 62 ? 1.79 -5.258 7.02 1 98.94 62 GLU B CA 1
ATOM 1547 C C . GLU B 1 62 ? 3.139 -4.719 6.551 1 98.94 62 GLU B C 1
ATOM 1549 O O . GLU B 1 62 ? 4.031 -5.488 6.195 1 98.94 62 GLU B O 1
ATOM 1554 N N . ILE B 1 63 ? 3.268 -3.402 6.59 1 98.94 63 ILE B N 1
ATOM 1555 C CA . ILE B 1 63 ? 4.488 -2.842 6.02 1 98.94 63 ILE B CA 1
ATOM 1556 C C . ILE B 1 63 ? 4.992 -1.702 6.898 1 98.94 63 ILE B C 1
ATOM 1558 O O . ILE B 1 63 ? 4.211 -0.856 7.34 1 98.94 63 ILE B O 1
ATOM 1562 N N . ASP B 1 64 ? 6.273 -1.718 7.16 1 98.88 64 ASP B N 1
ATOM 1563 C CA . ASP B 1 64 ? 7.004 -0.614 7.777 1 98.88 64 ASP B CA 1
ATOM 1564 C C . ASP B 1 64 ? 7.805 0.164 6.734 1 98.88 64 ASP B C 1
ATOM 1566 O O . ASP B 1 64 ? 8.523 -0.428 5.934 1 98.88 64 ASP B O 1
ATOM 1570 N N . PHE B 1 65 ? 7.594 1.4 6.77 1 98.56 65 PHE B N 1
ATOM 1571 C CA . PHE B 1 65 ? 8.398 2.305 5.961 1 98.56 65 PHE B CA 1
ATOM 1572 C C . PHE B 1 65 ? 9.555 2.883 6.773 1 98.56 65 PHE B C 1
ATOM 1574 O O . PHE B 1 65 ? 9.344 3.764 7.609 1 98.56 65 PHE B O 1
ATOM 1581 N N . CYS B 1 66 ? 10.734 2.459 6.461 1 98.19 66 CYS B N 1
ATOM 1582 C CA . CYS B 1 66 ? 11.859 2.639 7.367 1 98.19 66 CYS B CA 1
ATOM 1583 C C . CYS B 1 66 ? 12.703 3.838 6.953 1 98.19 66 CYS B C 1
ATOM 1585 O O . CYS B 1 66 ? 13.195 4.582 7.805 1 98.19 66 CYS B O 1
ATOM 1587 N N . SER B 1 67 ? 12.953 3.953 5.672 1 96.94 67 SER B N 1
ATOM 1588 C CA . SER B 1 67 ? 13.68 5.094 5.121 1 96.94 67 SER B CA 1
ATOM 1589 C C . SER B 1 67 ? 13.203 5.422 3.709 1 96.94 67 SER B C 1
ATOM 1591 O O . SER B 1 67 ? 12.602 4.586 3.041 1 96.94 67 SER B O 1
ATOM 1593 N N . ALA B 1 68 ? 13.547 6.609 3.258 1 95.56 68 ALA B N 1
ATOM 1594 C CA . ALA B 1 68 ? 13.055 7.07 1.964 1 95.56 68 ALA B CA 1
ATOM 1595 C C . ALA B 1 68 ? 13.977 6.625 0.833 1 95.56 68 ALA B C 1
ATOM 1597 O O . ALA B 1 68 ? 15.203 6.711 0.954 1 95.56 68 ALA B O 1
ATOM 1598 N N . ALA B 1 69 ? 13.375 6.117 -0.244 1 97.38 69 ALA B N 1
ATOM 1599 C CA . ALA B 1 69 ? 14.094 5.965 -1.507 1 97.38 69 ALA B CA 1
ATOM 1600 C C . ALA B 1 69 ? 13.891 7.188 -2.4 1 97.38 69 ALA B C 1
ATOM 1602 O O . ALA B 1 69 ? 12.883 7.891 -2.285 1 97.38 69 ALA B O 1
ATOM 1603 N N . ARG B 1 70 ? 14.828 7.438 -3.312 1 96 70 ARG B N 1
ATOM 1604 C CA . ARG B 1 70 ? 14.812 8.656 -4.121 1 96 70 ARG B CA 1
ATOM 1605 C C . ARG B 1 70 ? 15.023 8.336 -5.598 1 96 70 ARG B C 1
ATOM 1607 O O . ARG B 1 70 ? 15.422 7.219 -5.941 1 96 70 ARG B O 1
ATOM 1614 N N . PHE B 1 71 ? 14.797 9.391 -6.375 1 97.25 71 PHE B N 1
ATOM 1615 C CA . PHE B 1 71 ? 14.953 9.281 -7.82 1 97.25 71 PHE B CA 1
ATOM 1616 C C . PHE B 1 71 ? 16.312 8.719 -8.18 1 97.25 71 PHE B C 1
ATOM 1618 O O . PHE B 1 71 ? 17.328 9.086 -7.578 1 97.25 71 PHE B O 1
ATOM 1625 N N . ASN B 1 72 ? 16.266 7.785 -9.07 1 97.38 72 ASN B N 1
ATOM 1626 C CA . ASN B 1 72 ? 17.422 7.199 -9.727 1 97.38 72 ASN B CA 1
ATOM 1627 C C . ASN B 1 72 ? 18.156 6.215 -8.812 1 97.38 72 ASN B C 1
ATOM 1629 O O . ASN B 1 72 ? 19.141 5.594 -9.219 1 97.38 72 ASN B O 1
ATOM 1633 N N . GLU B 1 73 ? 17.75 5.992 -7.645 1 97.88 73 GLU B N 1
ATOM 1634 C CA . GLU B 1 73 ? 18.328 4.957 -6.801 1 97.88 73 GLU B CA 1
ATOM 1635 C C . GLU B 1 73 ? 18.016 3.562 -7.34 1 97.88 73 GLU B C 1
ATOM 1637 O O . GLU B 1 73 ? 16.922 3.322 -7.855 1 97.88 73 GLU B O 1
ATOM 1642 N N . LEU B 1 74 ? 19.016 2.693 -7.246 1 98.69 74 LEU B N 1
ATOM 1643 C CA . LEU B 1 74 ? 18.812 1.273 -7.508 1 98.69 74 LEU B CA 1
ATOM 1644 C C . LEU B 1 74 ? 18.5 0.522 -6.219 1 98.69 74 LEU B C 1
ATOM 1646 O O . LEU B 1 74 ? 19.328 0.466 -5.309 1 98.69 74 LEU B O 1
ATOM 1650 N N . LEU B 1 75 ? 17.281 -0.091 -6.195 1 98.88 75 LEU B N 1
ATOM 1651 C CA . LEU B 1 75 ? 16.812 -0.827 -5.027 1 98.88 75 LEU B CA 1
ATOM 1652 C C . LEU B 1 75 ? 16.922 -2.332 -5.258 1 98.88 75 LEU B C 1
ATOM 1654 O O . LEU B 1 75 ? 16.953 -2.789 -6.402 1 98.88 75 LEU B O 1
ATOM 1658 N N . GLU B 1 76 ? 17.016 -3.01 -4.113 1 98.81 76 GLU B N 1
ATOM 1659 C CA . GLU B 1 76 ? 16.906 -4.465 -4.102 1 98.81 76 GLU B CA 1
ATOM 1660 C C . GLU B 1 76 ? 15.672 -4.91 -3.311 1 98.81 76 GLU B C 1
ATOM 1662 O O . GLU B 1 76 ? 15.539 -4.59 -2.127 1 98.81 76 GLU B O 1
ATOM 1667 N N . VAL B 1 77 ? 14.844 -5.648 -3.979 1 98.94 77 VAL B N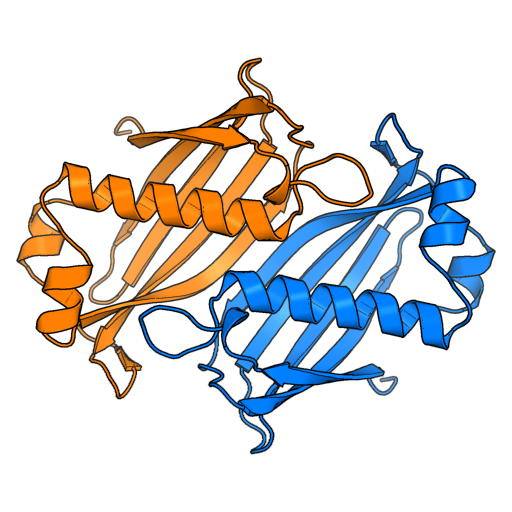 1
ATOM 1668 C CA . VAL B 1 77 ? 13.695 -6.234 -3.301 1 98.94 77 VAL B CA 1
ATOM 1669 C C . VAL B 1 77 ? 13.961 -7.707 -3.006 1 98.94 77 VAL B C 1
ATOM 1671 O O . VAL B 1 77 ? 14.094 -8.516 -3.926 1 98.94 77 VAL B O 1
ATOM 1674 N N . GLN B 1 78 ? 14 -8.023 -1.724 1 98.94 78 GLN B N 1
ATOM 1675 C CA . GLN B 1 78 ? 14.203 -9.398 -1.288 1 98.94 78 GLN B CA 1
ATOM 1676 C C . GLN B 1 78 ? 12.875 -10.055 -0.914 1 98.94 78 GLN B C 1
ATOM 1678 O O . GLN B 1 78 ? 12.055 -9.461 -0.209 1 98.94 78 GLN B O 1
ATOM 1683 N N . THR B 1 79 ? 12.711 -11.281 -1.411 1 98.75 79 THR B N 1
ATOM 1684 C CA . THR B 1 79 ? 11.438 -11.977 -1.258 1 98.75 79 THR B CA 1
ATOM 1685 C C . THR B 1 79 ? 11.664 -13.406 -0.757 1 98.75 79 THR B C 1
ATOM 1687 O O . THR B 1 79 ? 12.492 -14.141 -1.301 1 98.75 79 THR B O 1
ATOM 1690 N N . SER B 1 80 ? 10.953 -13.805 0.294 1 98.44 80 SER B N 1
ATOM 1691 C CA . SER B 1 80 ? 10.945 -15.172 0.817 1 98.44 80 SER B CA 1
ATOM 1692 C C . SER B 1 80 ? 9.539 -15.609 1.201 1 98.44 80 SER B C 1
ATOM 1694 O O . SER B 1 80 ? 8.758 -14.82 1.731 1 98.44 80 SER B O 1
ATOM 1696 N N . ILE B 1 81 ? 9.273 -16.891 0.946 1 98 81 ILE B N 1
ATOM 1697 C CA . ILE B 1 81 ? 8.055 -17.484 1.487 1 98 81 ILE B CA 1
ATOM 1698 C C . ILE B 1 81 ? 8.289 -17.922 2.93 1 98 81 ILE B C 1
ATOM 1700 O O . ILE B 1 81 ? 9.234 -18.656 3.215 1 98 81 ILE B O 1
ATOM 1704 N N . VAL B 1 82 ? 7.383 -17.484 3.779 1 98.31 82 VAL B N 1
ATOM 1705 C CA . VAL B 1 82 ? 7.617 -17.812 5.184 1 98.31 82 VAL B CA 1
ATOM 1706 C C . VAL B 1 82 ? 6.512 -18.734 5.695 1 98.31 82 VAL B C 1
ATOM 1708 O O . VAL B 1 82 ? 6.625 -19.312 6.781 1 98.31 82 VAL B O 1
ATOM 1711 N N . GLN B 1 83 ? 5.457 -18.875 4.961 1 98.06 83 GLN B N 1
ATOM 1712 C CA . GLN B 1 83 ? 4.363 -19.797 5.281 1 98.06 83 GLN B CA 1
ATOM 1713 C C . GLN B 1 83 ? 3.637 -20.25 4.02 1 98.06 83 GLN B C 1
ATOM 1715 O O . GLN B 1 83 ? 3.369 -19.438 3.127 1 98.06 83 GLN B O 1
ATOM 1720 N N . GLN B 1 84 ? 3.375 -21.484 3.926 1 97.25 84 GLN B N 1
ATOM 1721 C CA . GLN B 1 84 ? 2.59 -22.062 2.846 1 97.25 84 GLN B CA 1
ATOM 1722 C C . GLN B 1 84 ? 1.442 -22.906 3.395 1 97.25 84 GLN B C 1
ATOM 1724 O O . GLN B 1 84 ? 1.664 -23.828 4.184 1 97.25 84 GLN B O 1
ATOM 1729 N N . ARG B 1 85 ? 0.299 -22.547 2.971 1 97.38 85 ARG B N 1
ATOM 1730 C CA . ARG B 1 85 ? -0.899 -23.328 3.277 1 97.38 85 ARG B CA 1
ATOM 1731 C C . ARG B 1 85 ? -1.56 -23.844 2.002 1 97.38 85 ARG B C 1
ATOM 1733 O O . ARG B 1 85 ? -1.024 -23.656 0.905 1 97.38 85 ARG B O 1
ATOM 1740 N N . ARG B 1 86 ? -2.686 -24.484 2.223 1 97.31 86 ARG B N 1
ATOM 1741 C CA . ARG B 1 86 ? -3.369 -25.125 1.106 1 97.31 86 ARG B CA 1
ATOM 1742 C C . ARG B 1 86 ? -3.781 -24.109 0.052 1 97.31 86 ARG B C 1
ATOM 1744 O O . ARG B 1 86 ? -3.646 -24.359 -1.147 1 97.31 86 ARG B O 1
ATOM 1751 N N . ALA B 1 87 ? -4.273 -22.938 0.53 1 98.19 87 ALA B N 1
ATOM 1752 C CA . ALA B 1 87 ? -4.836 -21.969 -0.403 1 98.19 87 ALA B CA 1
ATOM 1753 C C . ALA B 1 87 ? -4.207 -20.594 -0.204 1 98.19 87 ALA B C 1
ATOM 1755 O O . ALA B 1 87 ? -4.789 -19.578 -0.583 1 98.19 87 ALA B O 1
ATOM 1756 N N . SER B 1 88 ? -3.004 -20.547 0.507 1 98.25 88 SER B N 1
ATOM 1757 C CA . SER B 1 88 ? -2.432 -19.219 0.741 1 98.25 88 SER B CA 1
ATOM 1758 C C . SER B 1 88 ? -0.923 -19.297 0.952 1 98.25 88 SER B C 1
ATOM 1760 O O . SER B 1 88 ? -0.396 -20.359 1.3 1 98.25 88 SER B O 1
ATOM 1762 N N . LEU B 1 89 ? -0.272 -18.266 0.645 1 98.06 89 LEU B N 1
ATOM 1763 C CA . LEU B 1 89 ? 1.146 -18.031 0.895 1 98.06 89 LEU B CA 1
ATOM 1764 C C . LEU B 1 89 ? 1.356 -16.766 1.707 1 98.06 89 LEU B C 1
ATOM 1766 O O . LEU B 1 89 ? 0.603 -15.797 1.561 1 98.06 89 LEU B O 1
ATOM 1770 N N . ARG B 1 90 ? 2.398 -16.828 2.523 1 98.69 90 ARG B N 1
ATOM 1771 C CA . ARG B 1 90 ? 2.861 -15.609 3.189 1 98.69 90 ARG B CA 1
ATOM 1772 C C . ARG B 1 90 ? 4.305 -15.297 2.811 1 98.69 90 ARG B C 1
ATOM 1774 O O . ARG B 1 90 ? 5.184 -16.141 2.93 1 98.69 90 ARG B O 1
ATOM 1781 N N . PHE B 1 91 ? 4.492 -14.07 2.383 1 98.69 91 PHE B N 1
ATOM 1782 C CA . PHE B 1 91 ? 5.816 -13.609 1.986 1 98.69 91 PHE B CA 1
ATOM 1783 C C . PHE B 1 91 ? 6.379 -12.633 3.008 1 98.69 91 PHE B C 1
ATOM 1785 O O . PHE B 1 91 ? 5.641 -11.805 3.551 1 98.69 91 PHE B O 1
ATOM 1792 N N . GLU B 1 92 ? 7.641 -12.75 3.242 1 98.88 92 GLU B N 1
ATOM 1793 C CA . GLU B 1 92 ? 8.43 -11.664 3.812 1 98.88 92 GLU B CA 1
ATOM 1794 C C . GLU B 1 92 ? 9.227 -10.938 2.736 1 98.88 92 GLU B C 1
ATOM 1796 O O . GLU B 1 92 ? 9.953 -11.57 1.963 1 98.88 92 GLU B O 1
ATOM 1801 N N . GLN B 1 93 ? 9.07 -9.641 2.672 1 98.94 93 GLN B N 1
ATOM 1802 C CA . GLN B 1 93 ? 9.789 -8.859 1.667 1 98.94 93 GLN B CA 1
ATOM 1803 C C . GLN B 1 93 ? 10.453 -7.641 2.291 1 98.94 93 GLN B C 1
ATOM 1805 O O . GLN B 1 93 ? 9.875 -6.98 3.152 1 98.94 93 GLN B O 1
ATOM 1810 N N . GLN B 1 94 ? 11.656 -7.457 1.86 1 98.94 94 GLN B N 1
ATOM 1811 C CA . GLN B 1 94 ? 12.438 -6.305 2.283 1 98.94 94 GLN B CA 1
ATOM 1812 C C . GLN B 1 94 ? 13.023 -5.566 1.083 1 98.94 94 GLN B C 1
ATOM 1814 O O . GLN B 1 94 ? 13.438 -6.191 0.106 1 98.94 94 GLN B O 1
ATOM 1819 N N . ILE B 1 95 ? 13.016 -4.273 1.147 1 98.94 95 ILE B N 1
ATOM 1820 C CA . ILE B 1 95 ? 13.633 -3.436 0.125 1 98.94 95 ILE B CA 1
ATOM 1821 C C . ILE B 1 95 ? 14.852 -2.723 0.708 1 98.94 95 ILE B C 1
ATOM 1823 O O . ILE B 1 95 ? 14.75 -2.064 1.745 1 98.94 95 ILE B O 1
ATOM 1827 N N . PHE B 1 96 ? 15.922 -2.824 0.012 1 98.88 96 PHE B N 1
ATOM 1828 C CA . PHE B 1 96 ? 17.156 -2.158 0.403 1 98.88 96 PHE B CA 1
ATOM 1829 C C . PHE B 1 96 ? 17.609 -1.176 -0.672 1 98.88 96 PHE B C 1
ATOM 1831 O O . PHE B 1 96 ? 17.438 -1.435 -1.866 1 98.88 96 PHE B O 1
ATOM 1838 N N . ALA B 1 97 ? 18.25 -0.118 -0.232 1 98.25 97 ALA B N 1
ATOM 1839 C CA . ALA B 1 97 ? 18.922 0.792 -1.153 1 98.25 97 ALA B CA 1
ATOM 1840 C C . ALA B 1 97 ? 20.328 0.298 -1.479 1 98.25 97 ALA B C 1
ATOM 1842 O O . ALA B 1 97 ? 20.828 -0.646 -0.857 1 98.25 97 ALA B O 1
ATOM 1843 N N . GLY B 1 98 ? 20.906 0.913 -2.479 1 95.31 98 GLY B N 1
ATOM 1844 C CA . GLY B 1 98 ? 22.219 0.502 -2.926 1 95.31 98 GLY B CA 1
ATOM 1845 C C . GLY B 1 98 ? 23.281 0.639 -1.854 1 95.31 98 GLY B C 1
ATOM 1846 O O . GLY B 1 98 ? 24.266 -0.108 -1.846 1 95.31 98 GLY B O 1
ATOM 1847 N N . ASP B 1 99 ? 23.047 1.524 -0.926 1 95.75 99 ASP B N 1
ATOM 1848 C CA . ASP B 1 99 ? 24.016 1.764 0.128 1 95.75 99 ASP B CA 1
ATOM 1849 C C . ASP B 1 99 ? 23.781 0.835 1.317 1 95.75 99 ASP B C 1
ATOM 1851 O O . ASP B 1 99 ? 24.453 0.964 2.352 1 95.75 99 ASP B O 1
ATOM 1855 N N . GLY B 1 100 ? 22.797 -0.047 1.259 1 96.44 100 GLY B N 1
ATOM 1856 C CA . GLY B 1 100 ? 22.531 -1.038 2.291 1 96.44 100 GLY B CA 1
ATOM 1857 C C . GLY B 1 100 ? 21.438 -0.621 3.258 1 96.44 100 GLY B C 1
ATOM 1858 O O . GLY B 1 100 ? 21.016 -1.415 4.098 1 96.44 100 GLY B O 1
ATOM 1859 N N . ARG B 1 101 ? 20.922 0.554 3.193 1 97.44 101 ARG B N 1
ATOM 1860 C CA . ARG B 1 101 ? 19.875 1.042 4.082 1 97.44 101 ARG B CA 1
ATOM 1861 C C . ARG B 1 101 ? 18.562 0.304 3.838 1 97.44 101 ARG B C 1
ATOM 1863 O O . ARG B 1 101 ? 18.203 0.028 2.691 1 97.44 101 ARG B O 1
ATOM 1870 N N . LEU B 1 102 ? 17.922 -0.101 4.926 1 98.81 102 LEU B N 1
ATOM 1871 C CA . LEU B 1 102 ? 16.578 -0.675 4.836 1 98.81 102 LEU B CA 1
ATOM 1872 C C . LEU B 1 102 ? 15.547 0.397 4.496 1 98.81 102 LEU B C 1
ATOM 1874 O O . LEU B 1 102 ? 15.43 1.396 5.211 1 98.81 102 LEU B O 1
ATOM 1878 N N . VAL B 1 103 ? 14.852 0.184 3.428 1 98.75 103 VAL B N 1
ATOM 1879 C CA . VAL B 1 103 ? 13.859 1.144 2.943 1 98.75 103 VAL B CA 1
ATOM 1880 C C . VAL B 1 103 ? 12.477 0.766 3.461 1 98.75 103 VAL B C 1
ATOM 1882 O O . VAL B 1 103 ? 11.734 1.619 3.957 1 98.75 103 VAL B O 1
ATOM 1885 N N . SER B 1 104 ? 12.148 -0.505 3.369 1 98.88 104 SER B N 1
ATOM 1886 C CA . SER B 1 104 ? 10.875 -1.005 3.869 1 98.88 104 SER B CA 1
ATOM 1887 C C . SER B 1 104 ? 10.93 -2.508 4.125 1 98.88 104 SER B C 1
ATOM 1889 O O . SER B 1 104 ? 11.812 -3.195 3.611 1 98.88 104 SER B O 1
ATOM 1891 N N . LYS B 1 105 ? 10.047 -2.998 4.945 1 98.94 105 LYS B N 1
ATOM 1892 C CA . LYS B 1 105 ? 9.852 -4.422 5.207 1 98.94 105 LYS B CA 1
ATOM 1893 C C . LYS B 1 105 ? 8.367 -4.746 5.367 1 98.94 105 LYS B C 1
ATOM 1895 O O . LYS B 1 105 ? 7.605 -3.947 5.926 1 98.94 105 LYS B O 1
ATOM 1900 N N . ALA B 1 106 ? 8.016 -5.945 4.891 1 98.94 106 ALA B N 1
ATOM 1901 C CA . ALA B 1 106 ? 6.586 -6.242 4.879 1 98.94 106 ALA B CA 1
ATOM 1902 C C . ALA B 1 106 ? 6.332 -7.742 5.008 1 98.94 106 ALA B C 1
ATOM 1904 O O . ALA B 1 106 ? 7.18 -8.555 4.629 1 98.94 106 ALA B O 1
ATOM 1905 N N . LEU B 1 107 ? 5.234 -8.078 5.605 1 98.94 107 LEU B N 1
ATOM 1906 C CA . LEU B 1 107 ? 4.57 -9.367 5.453 1 98.94 107 LEU B CA 1
ATOM 1907 C C . LEU B 1 107 ? 3.348 -9.242 4.551 1 98.94 107 LEU B C 1
ATOM 1909 O O . LEU B 1 107 ? 2.514 -8.359 4.746 1 98.94 107 LEU B O 1
ATOM 1913 N N . VAL B 1 108 ? 3.307 -10.078 3.545 1 98.88 108 VAL B N 1
ATOM 1914 C CA . VAL B 1 108 ? 2.229 -10.031 2.562 1 98.88 108 VAL B CA 1
ATOM 1915 C C . VAL B 1 108 ? 1.545 -11.391 2.475 1 98.88 108 VAL B C 1
ATOM 1917 O O . VAL B 1 108 ? 2.182 -12.391 2.133 1 98.88 108 VAL B O 1
ATOM 1920 N N . GLN B 1 109 ? 0.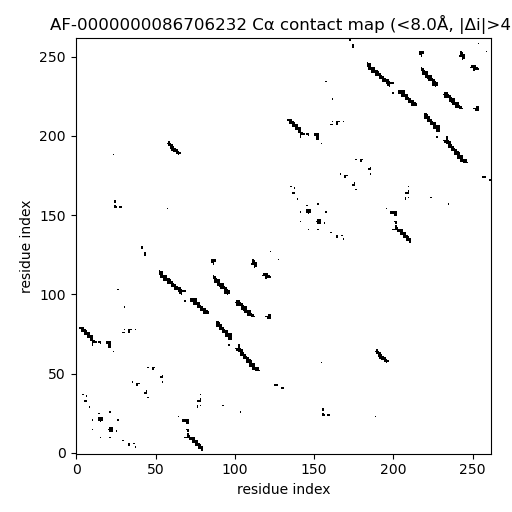285 -11.391 2.768 1 98.88 109 GLN B N 1
ATOM 1921 C CA . GLN B 1 109 ? -0.526 -12.602 2.643 1 98.88 109 GLN B CA 1
ATOM 1922 C C . GLN B 1 109 ? -1.207 -12.664 1.278 1 98.88 109 GLN B C 1
ATOM 1924 O O . GLN B 1 109 ? -1.872 -11.711 0.864 1 98.88 109 GLN B O 1
ATOM 1929 N N . ILE B 1 110 ? -1.068 -13.773 0.645 1 98.06 110 ILE B N 1
ATOM 1930 C CA . ILE B 1 110 ? -1.627 -14.016 -0.681 1 98.06 110 ILE B CA 1
ATOM 1931 C C . ILE B 1 110 ? -2.584 -15.203 -0.629 1 98.06 110 ILE B C 1
ATOM 1933 O O . ILE B 1 110 ? -2.285 -16.219 -0.005 1 98.06 110 ILE B O 1
ATOM 1937 N N . ALA B 1 111 ? -3.688 -15.102 -1.299 1 98.12 111 ALA B N 1
ATOM 1938 C CA . ALA B 1 111 ? -4.617 -16.219 -1.45 1 98.12 111 ALA B CA 1
ATOM 1939 C C . ALA B 1 111 ? -4.711 -16.656 -2.908 1 98.12 111 ALA B C 1
ATOM 1941 O O . ALA B 1 111 ? -4.633 -15.828 -3.818 1 98.12 111 ALA B O 1
ATOM 1942 N N . CYS B 1 112 ? -4.875 -17.906 -3.055 1 97.81 112 CYS B N 1
ATOM 1943 C CA . CYS B 1 112 ? -5.195 -18.469 -4.363 1 97.81 112 CYS B CA 1
ATOM 1944 C C . CYS B 1 112 ? -6.703 -18.562 -4.562 1 97.81 112 CYS B C 1
ATOM 1946 O O . CYS B 1 112 ? -7.414 -19.125 -3.738 1 97.81 112 CYS B O 1
ATOM 1948 N N . VAL B 1 113 ? -7.172 -18 -5.695 1 96.69 113 VAL B N 1
ATOM 1949 C CA . VAL B 1 113 ? -8.625 -17.922 -5.852 1 96.69 113 VAL B CA 1
ATOM 1950 C C . VAL B 1 113 ? -9.016 -18.359 -7.262 1 96.69 113 VAL B C 1
ATOM 1952 O O . VAL B 1 113 ? -8.219 -18.234 -8.195 1 96.69 113 VAL B O 1
ATOM 1955 N N . ALA B 1 114 ? -10.242 -18.844 -7.328 1 95.69 114 ALA B N 1
ATOM 1956 C CA . ALA B 1 114 ? -10.883 -19.062 -8.625 1 95.69 114 ALA B CA 1
ATOM 1957 C C . ALA B 1 114 ? -11.602 -17.812 -9.102 1 95.69 114 ALA B C 1
ATOM 1959 O O . ALA B 1 114 ? -12.336 -17.172 -8.336 1 95.69 114 ALA B O 1
ATOM 1960 N N . ILE B 1 115 ? -11.391 -17.469 -10.344 1 90.81 115 ILE B N 1
ATOM 1961 C CA . ILE B 1 115 ? -12.055 -16.312 -10.922 1 90.81 115 ILE B CA 1
ATOM 1962 C C . ILE B 1 115 ? -13.141 -16.766 -11.898 1 90.81 115 ILE B C 1
ATOM 1964 O O . ILE B 1 115 ? -13.039 -17.828 -12.492 1 90.81 115 ILE B O 1
ATOM 1968 N N . PRO B 1 116 ? -14.258 -15.961 -11.898 1 85.62 116 PRO B N 1
ATOM 1969 C CA . PRO B 1 116 ? -14.375 -14.578 -11.422 1 85.62 116 PRO B CA 1
ATOM 1970 C C . PRO B 1 116 ? -14.969 -14.484 -10.023 1 85.62 116 PRO B C 1
ATOM 1972 O O . PRO B 1 116 ? -15.055 -13.391 -9.453 1 85.62 116 PRO B O 1
ATOM 1975 N N . GLN B 1 117 ? -15.305 -15.578 -9.43 1 88 117 GLN B N 1
ATOM 1976 C CA . GLN B 1 117 ? -16.047 -15.555 -8.172 1 88 117 GLN B CA 1
ATOM 1977 C C . GLN B 1 117 ? -15.133 -15.18 -7.004 1 88 117 GLN B C 1
ATOM 1979 O O . GLN B 1 117 ? -15.617 -14.852 -5.918 1 88 117 GLN B O 1
ATOM 1984 N N . MET B 1 118 ? -13.883 -15.305 -7.18 1 90.31 118 MET B N 1
ATOM 1985 C CA . MET B 1 118 ? -12.883 -14.953 -6.172 1 90.31 118 MET B CA 1
ATOM 1986 C C . MET B 1 118 ? -12.984 -15.875 -4.965 1 90.31 118 MET B C 1
ATOM 1988 O O . MET B 1 118 ? -12.836 -15.43 -3.824 1 90.31 118 MET B O 1
ATOM 1992 N N . LYS B 1 119 ? -13.289 -17.141 -5.238 1 94.19 119 LYS B N 1
ATOM 1993 C CA . LYS B 1 119 ? -13.359 -18.141 -4.18 1 94.19 119 LYS B CA 1
ATOM 1994 C C . LYS B 1 119 ? -11.992 -18.781 -3.936 1 94.19 119 LYS B C 1
ATOM 1996 O O . LYS B 1 119 ? -11.281 -19.109 -4.887 1 94.19 119 LYS B O 1
ATOM 2001 N N . PRO B 1 120 ? -11.68 -18.953 -2.684 1 96.81 120 PRO B N 1
ATOM 2002 C CA . PRO B 1 120 ? -10.406 -19.609 -2.402 1 96.81 120 PRO B CA 1
ATOM 2003 C C . PRO B 1 120 ? -10.352 -21.047 -2.932 1 96.81 120 PRO B C 1
ATOM 2005 O O . PRO B 1 120 ? -11.328 -21.781 -2.811 1 96.81 120 PRO B O 1
ATOM 2008 N N . VAL B 1 121 ? -9.242 -21.375 -3.506 1 97.62 121 VAL B N 1
ATOM 2009 C CA . VAL B 1 121 ? -9 -22.719 -3.994 1 97.62 121 VAL B CA 1
ATOM 2010 C C . VAL B 1 121 ? -7.578 -23.156 -3.645 1 97.62 121 VAL B C 1
ATOM 2012 O O . VAL B 1 121 ? -6.73 -22.312 -3.324 1 97.62 121 VAL B O 1
ATOM 2015 N N . ALA B 1 122 ? -7.344 -24.438 -3.781 1 97.94 122 ALA B N 1
ATOM 2016 C CA . ALA B 1 122 ? -6.012 -24.969 -3.494 1 97.94 122 ALA B CA 1
ATOM 2017 C C . ALA B 1 122 ? -4.988 -24.453 -4.508 1 97.94 122 ALA B C 1
ATOM 2019 O O . ALA B 1 122 ? -5.285 -24.359 -5.699 1 97.94 122 ALA B O 1
ATOM 2020 N N . ILE B 1 123 ? -3.799 -24.188 -3.961 1 97.56 123 ILE B N 1
ATOM 2021 C CA . ILE B 1 123 ? -2.693 -23.859 -4.852 1 97.56 123 ILE B CA 1
ATOM 2022 C C . ILE B 1 123 ? -2.414 -25.031 -5.793 1 97.56 123 ILE B C 1
ATOM 2024 O O . ILE B 1 123 ? -2.238 -26.156 -5.348 1 97.56 123 ILE B O 1
ATOM 2028 N N . PRO B 1 124 ? -2.361 -24.703 -7.086 1 96.12 124 PRO B N 1
ATOM 2029 C CA . PRO B 1 124 ? -2.135 -25.781 -8.047 1 96.1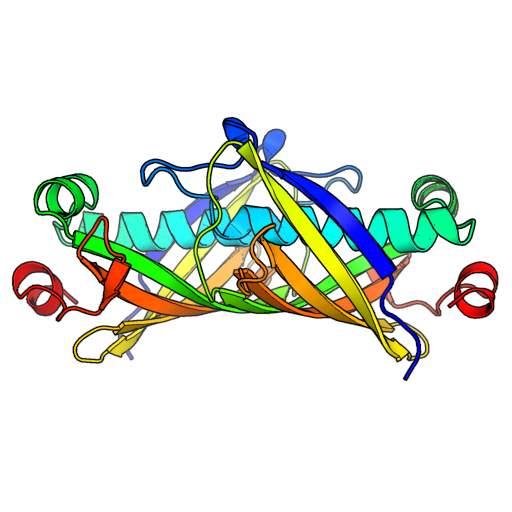2 124 PRO B CA 1
ATOM 2030 C C . PRO B 1 124 ? -0.812 -26.516 -7.812 1 96.12 124 PRO B C 1
ATOM 2032 O O . PRO B 1 124 ? 0.166 -25.891 -7.375 1 96.12 124 PRO B O 1
ATOM 2035 N N . ASP B 1 125 ? -0.746 -27.719 -8.227 1 95 125 ASP B N 1
ATOM 2036 C CA . ASP B 1 125 ? 0.429 -28.562 -8.031 1 95 125 ASP B CA 1
ATOM 2037 C C . ASP B 1 125 ? 1.648 -27.984 -8.742 1 95 125 ASP B C 1
ATOM 2039 O O . ASP B 1 125 ? 2.768 -28.062 -8.227 1 95 125 ASP B O 1
ATOM 2043 N N . GLN B 1 126 ? 1.387 -27.438 -9.883 1 93.44 126 GLN B N 1
ATOM 2044 C CA . GLN B 1 126 ? 2.492 -26.875 -10.656 1 93.44 126 GLN B CA 1
ATOM 2045 C C . GLN B 1 126 ? 3.168 -25.734 -9.906 1 93.44 126 GLN B C 1
ATOM 2047 O O . GLN B 1 126 ? 4.363 -25.5 -10.086 1 93.44 126 GLN B O 1
ATOM 2052 N N . VAL B 1 127 ? 2.412 -25.062 -9.109 1 94.94 127 VAL B N 1
ATOM 2053 C CA . VAL B 1 127 ? 2.967 -23.984 -8.312 1 94.94 127 VAL B CA 1
ATOM 2054 C C . VAL B 1 127 ? 3.615 -24.531 -7.051 1 94.94 127 VAL B C 1
ATOM 2056 O O . VAL B 1 127 ? 4.754 -24.188 -6.723 1 94.94 127 VAL B O 1
ATOM 2059 N N . LYS B 1 128 ? 2.969 -25.422 -6.402 1 93.75 128 LYS B N 1
ATOM 2060 C CA . LYS B 1 128 ? 3.461 -26.047 -5.176 1 93.75 128 LYS B CA 1
ATOM 2061 C C . LYS B 1 128 ? 4.828 -26.688 -5.395 1 93.75 128 LYS B C 1
ATOM 2063 O O . LYS B 1 128 ? 5.711 -26.594 -4.539 1 93.75 128 LYS B O 1
ATOM 2068 N N . GLY B 1 129 ? 4.988 -27.266 -6.449 1 90.44 129 GLY B N 1
ATOM 2069 C CA . GLY B 1 129 ? 6.172 -28.062 -6.75 1 90.44 129 GLY B CA 1
ATOM 2070 C C . GLY B 1 129 ? 7.422 -27.219 -6.926 1 90.44 129 GLY B C 1
ATOM 2071 O O . GLY B 1 129 ? 8.539 -27.734 -6.883 1 90.44 129 GLY B O 1
ATOM 2072 N N . VAL B 1 130 ? 7.203 -25.938 -7.102 1 90.38 130 VAL B N 1
ATOM 2073 C CA . VAL B 1 130 ? 8.367 -25.125 -7.426 1 90.38 130 VAL B CA 1
ATOM 2074 C C . VAL B 1 130 ? 8.641 -24.141 -6.289 1 90.38 130 VAL B C 1
ATOM 2076 O O . VAL B 1 130 ? 9.57 -23.328 -6.363 1 90.38 130 VAL B O 1
ATOM 2079 N N . LEU B 1 131 ? 7.809 -24.094 -5.289 1 89.38 131 LEU B N 1
ATOM 2080 C CA . LEU B 1 131 ? 7.957 -23.172 -4.18 1 89.38 131 LEU B CA 1
ATOM 2081 C C . LEU B 1 131 ? 9.031 -23.641 -3.209 1 89.38 131 LEU B C 1
ATOM 2083 O O . LEU B 1 131 ? 9.273 -24.844 -3.082 1 89.38 131 LEU B O 1
#

Secondary structure (DSSP, 8-state):
-PPPEEEEEE--GGGB-TTSBB-HHHHHHHHHHHHHHHHHHTT--HHHHHHTTEEEEEEEEEEEE-S--BT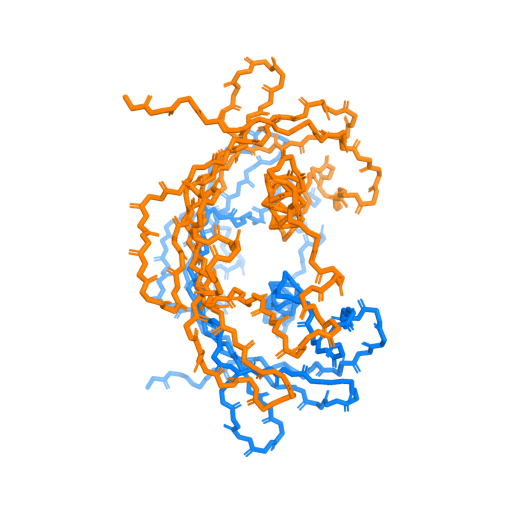T-EEEEEEEEEEE-SSEEEEEEEEE-TTS-EEEEEEEEEEEEETTTTEE-PPPHHHHTT-/-PPPEEEEEE--GGGB-TTSBB-HHHHHHHHHHHHHHHHHHTT--HHHHHHTTEEEEEEEEEEEE-S--BTTPEEEEEEEEEEE-SSEEEEEEEEE-TTS-EEEEEEEEEEEEETTTTEE-PPPHHHHTT-